Protein AF-A0AAN6MJ69-F1 (afdb_monomer)

Mean predicted aligned error: 9.6 Å

Sequence (353 aa):
MSSSPAHIELQAQCLTAASQIATECALLLSNDPPTTTPNLSGCDTPLIQLLHRQATLLHTLLTTQLDSPSPPPLFSPPPLVLRRLNDLIDASYAKFYAFPFKDLPACWRQLYTDASILKFALLYLSWAGSSTTPTPGRGEEGKETEAQLGELIRPLDLALILAGAEGRKRGRRWIDRAFGLLEEVWAAPAPAAWEGGLGGRAAKRRRVETRVWGDSFPTVECFTPPVRNSVQRVDGLSFEDFQTYLDGAGQMPRPLVLTGLMGGWPAMGERPWKSPGYLLSRTFGGRRLVPVEVGRSYVDEGWGQRVVGFGEFLERWVVGGGRKGEGKGYLAQYPLLSHIPTLLLDIHPPDLL

Foldseek 3Di:
DDQDPLLVVLLVLLLVLLVVLLVLLVQLVDPDHDPDRFLLNPDDNVLSVLSNVLSVVLNVVSVVCVPDPDLDAQDDQPPVSLVSLVVQLVVLLVCLVVDDPVPRRLNSLQSLLSSLSSNLSSLSVNLSSPDPDDDPDPDDVVVVNLVSVLSSQVSLLCSCVPSVQRDDVGGLVSSLSSVVSVLVSVQDDDPDDDDDDDDDDPRDGDQQPCVLFDQFFDPDDVDDDDDPDDAAEDEPQDLVNVVCLVVVCPPHRGDYHYPPQFVPFLCVPVQPPRGPSSVCSLQVNQSRWAKKWWAADPPDPLTDIDIDGRNCLCNAAGRVVHDVPRHHIGRPPDPVCSSRVVVVSRGDDGPSD

Radius of gyration: 24.17 Å; Cα contacts (8 Å, |Δi|>4): 389; chains: 1; bounding box: 58×69×64 Å

Solvent-accessible surface area (backbone atoms only — not comparable to full-atom values): 20674 Å² total; per-residue (Å²): 130,86,74,53,70,42,48,56,51,47,52,53,51,39,37,51,50,21,48,51,50,23,52,55,32,49,48,70,71,42,95,66,76,59,99,70,74,63,64,57,75,79,48,60,66,71,58,45,54,48,50,23,52,52,20,48,53,50,28,53,53,50,51,58,58,72,72,46,95,57,87,63,70,74,39,71,65,58,67,66,58,58,48,54,33,48,52,46,33,52,57,31,51,60,54,48,79,79,36,60,77,95,70,48,56,63,16,45,21,24,50,27,24,53,31,21,51,52,46,30,42,47,44,45,52,23,51,65,39,58,58,74,70,86,66,96,50,98,54,69,68,48,54,50,55,53,50,52,49,35,64,38,48,46,39,54,40,47,18,46,72,76,34,64,18,30,48,94,92,51,22,51,73,48,53,56,48,48,51,53,28,48,49,50,53,69,61,53,76,70,84,76,78,90,70,95,70,96,71,98,66,78,84,77,69,77,79,64,86,52,87,88,51,56,78,52,67,82,85,77,76,92,74,84,79,89,76,88,78,74,69,53,73,45,65,81,75,48,68,67,59,50,48,48,51,62,67,69,28,70,98,57,79,74,76,72,43,76,44,77,78,63,74,83,23,37,33,78,58,91,52,33,65,62,19,52,61,52,54,24,59,77,23,77,62,11,47,44,62,41,65,28,39,33,20,88,42,95,86,41,90,74,39,49,79,44,79,42,32,46,37,54,49,42,50,43,36,63,71,55,66,26,59,94,88,63,42,48,60,40,84,59,99,60,70,55,48,70,78,40,54,77,59,46,76,28,54,68,84,63,91,87,111

Secondary structure (DSSP, 8-state):
----HHHHHHHHHHHHHHHHHHHHHHHHHSSS--SS--GGGGS-HHHHHHHHHHHHHHHHHHHHHHT-SSPPP--PPPHHHHHHHHHHHHHHHHHHTTS-GGG--HHHHHHHHHHHHHHHHHHHHHHHHH-S-----SSHHHHHHHHHHHHHHHHHHHHHHHSTT--SSSSHHHHHHHHHHHHHHHHPPPPPP----------------TTS--SS-----S-----SSPPEEEES--HHHHHHHHHHTTTSPPPEEEESTTTT-GGGTTS-TT-HHHHHHTTTTTTSEEEEEEES-TTSTT-EEEEEEHHHHIIIIIIS---TTS-EEE--S--HHHHSHHHHTT----TT-

Nearest PDB structures (foldseek):
  3bt5-assembly1_A  TM=3.919E-01  e=2.072E-01  Deinococcus radiodurans R1 = ATCC 13939 = DSM 20539
  2vrw-assembly1_B  TM=2.567E-01  e=1.994E+00  Mus musculus
  5vju-assembly1_A  TM=2.093E-01  e=1.559E+00  synthetic construct

pLDDT: mean 82.47, std 17.14, range [28.31, 98.5]

Organism: NCBI:txid2831512

Structure (mmCIF, N/CA/C/O backbone):
data_AF-A0AAN6MJ69-F1
#
_entry.id   AF-A0AAN6MJ69-F1
#
loop_
_atom_site.group_PDB
_atom_site.id
_atom_site.type_symbol
_atom_site.label_atom_id
_atom_site.label_alt_id
_atom_site.label_comp_id
_atom_site.label_asym_id
_atom_site.label_entity_id
_atom_site.label_seq_id
_atom_site.pdbx_PDB_ins_code
_atom_site.Cartn_x
_atom_site.Cartn_y
_atom_site.Cartn_z
_atom_site.occupancy
_atom_site.B_iso_or_equiv
_atom_site.auth_seq_id
_atom_site.auth_comp_id
_atom_site.auth_asym_id
_atom_site.auth_atom_id
_atom_site.pdbx_PDB_model_num
ATOM 1 N N . MET A 1 1 ? 10.611 30.047 -9.352 1.00 38.81 1 MET A N 1
ATOM 2 C CA . MET A 1 1 ? 9.701 29.482 -8.332 1.00 38.81 1 MET A CA 1
ATOM 3 C C . MET A 1 1 ? 10.425 28.298 -7.718 1.00 38.81 1 MET A C 1
ATOM 5 O O . MET A 1 1 ? 10.811 27.419 -8.469 1.00 38.81 1 MET A O 1
ATOM 9 N N . SER A 1 2 ? 10.729 28.329 -6.419 1.00 50.28 2 SER A N 1
ATOM 10 C CA . SER A 1 2 ? 11.449 27.229 -5.763 1.00 50.28 2 SER A CA 1
ATOM 11 C C . SER A 1 2 ? 10.528 26.012 -5.676 1.00 50.28 2 SER A C 1
ATOM 13 O O . SER A 1 2 ? 9.480 26.097 -5.033 1.00 50.28 2 SER A O 1
ATOM 15 N N . SER A 1 3 ? 10.870 24.919 -6.358 1.00 65.75 3 SER A N 1
ATOM 16 C CA . SER A 1 3 ? 10.164 23.645 -6.214 1.00 65.75 3 SER A CA 1
ATOM 17 C C . SER A 1 3 ? 10.24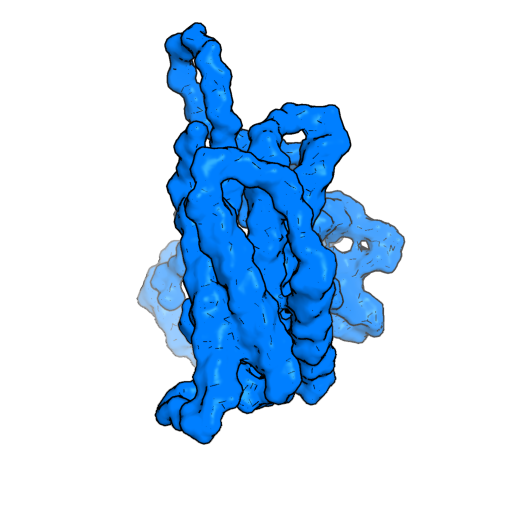5 23.168 -4.759 1.00 65.75 3 SER A C 1
ATOM 19 O O . SER A 1 3 ? 11.282 23.321 -4.116 1.00 65.75 3 SER A O 1
ATOM 21 N N . SER A 1 4 ? 9.157 22.599 -4.226 1.00 80.94 4 SER A N 1
ATOM 22 C CA . SER A 1 4 ? 9.137 22.050 -2.858 1.00 80.94 4 SER A CA 1
ATOM 23 C C . SER A 1 4 ? 10.300 21.061 -2.653 1.00 80.94 4 SER A C 1
ATOM 25 O O . SER A 1 4 ? 10.550 20.255 -3.554 1.00 80.94 4 SER A O 1
ATOM 27 N N . PRO A 1 5 ? 10.997 21.056 -1.498 1.00 87.69 5 PRO A N 1
ATOM 28 C CA . PRO A 1 5 ? 12.075 20.096 -1.237 1.00 87.69 5 PRO A CA 1
ATOM 29 C C . PRO A 1 5 ? 11.603 18.643 -1.404 1.00 87.69 5 PRO A C 1
ATOM 31 O O . PRO A 1 5 ? 12.312 17.836 -1.999 1.00 87.69 5 PRO A O 1
ATOM 34 N N . ALA A 1 6 ? 10.364 18.341 -0.999 1.00 89.62 6 ALA A N 1
ATOM 35 C CA . ALA A 1 6 ? 9.757 17.024 -1.183 1.00 89.62 6 ALA A CA 1
ATOM 36 C C . ALA A 1 6 ? 9.556 16.657 -2.663 1.00 89.62 6 ALA A C 1
ATOM 38 O O . ALA A 1 6 ? 9.686 15.495 -3.042 1.00 89.62 6 ALA A O 1
ATOM 39 N N . HIS A 1 7 ? 9.275 17.643 -3.523 1.00 89.69 7 HIS A N 1
ATOM 40 C CA . HIS A 1 7 ? 9.134 17.425 -4.962 1.00 89.69 7 HIS A CA 1
ATOM 41 C C . HIS A 1 7 ? 10.474 17.037 -5.596 1.00 89.69 7 HIS A C 1
ATOM 43 O O . HIS A 1 7 ? 10.529 16.057 -6.340 1.00 89.69 7 HIS A O 1
ATOM 49 N N . ILE A 1 8 ? 11.539 17.771 -5.256 1.00 90.12 8 ILE A N 1
ATOM 50 C CA . ILE A 1 8 ? 12.907 17.507 -5.727 1.00 90.12 8 ILE A CA 1
ATOM 51 C C . ILE A 1 8 ? 13.360 16.120 -5.263 1.00 90.12 8 ILE A C 1
ATOM 53 O O . ILE A 1 8 ? 13.877 15.333 -6.056 1.00 90.12 8 ILE A O 1
ATOM 57 N N . GLU A 1 9 ? 13.122 15.789 -3.993 1.00 93.94 9 GLU A N 1
ATOM 58 C CA . GLU A 1 9 ? 13.500 14.487 -3.450 1.00 93.94 9 GLU A CA 1
ATOM 59 C C . GLU A 1 9 ? 12.723 13.340 -4.113 1.00 93.94 9 GLU A C 1
ATOM 61 O O . GLU A 1 9 ? 13.320 12.327 -4.480 1.00 93.94 9 GLU A O 1
ATOM 66 N N . LEU A 1 10 ? 11.417 13.505 -4.355 1.00 94.62 10 LEU A N 1
ATOM 67 C CA . LEU A 1 10 ? 10.608 12.485 -5.028 1.00 94.62 10 LEU A CA 1
ATOM 68 C C . LEU A 1 10 ? 11.046 12.275 -6.484 1.00 94.62 10 LEU A C 1
ATOM 70 O O . LEU A 1 10 ? 11.106 11.134 -6.950 1.00 94.62 10 LEU A O 1
ATOM 74 N N . GLN A 1 11 ? 11.413 13.345 -7.199 1.00 92.88 11 GLN A N 1
ATOM 75 C CA . GLN A 1 11 ? 12.001 13.237 -8.537 1.00 92.88 11 GLN A CA 1
ATOM 76 C C . GLN A 1 11 ? 13.340 12.488 -8.509 1.00 92.88 11 GLN A C 1
ATOM 78 O O . GLN A 1 11 ? 13.536 11.556 -9.293 1.00 92.88 11 GLN A O 1
ATOM 83 N N . ALA A 1 12 ? 14.237 12.834 -7.582 1.00 94.06 12 ALA A N 1
ATOM 84 C CA . ALA A 1 12 ? 15.525 12.162 -7.423 1.00 94.06 12 ALA A CA 1
ATOM 85 C C . ALA A 1 12 ? 15.362 10.672 -7.070 1.00 94.06 12 ALA A C 1
ATOM 87 O O . ALA A 1 12 ? 16.079 9.813 -7.595 1.00 94.06 12 ALA A O 1
ATOM 88 N N . GLN A 1 13 ? 14.376 10.343 -6.232 1.00 95.75 13 GLN A N 1
ATOM 89 C CA . GLN A 1 13 ? 14.029 8.971 -5.876 1.00 95.75 13 GLN A CA 1
ATOM 90 C C . GLN A 1 13 ? 13.529 8.171 -7.094 1.00 95.75 13 GLN A C 1
ATOM 92 O O . GLN A 1 13 ? 13.935 7.018 -7.278 1.00 95.75 13 GLN A O 1
ATOM 97 N N . CYS A 1 14 ? 12.686 8.771 -7.942 1.00 96.62 14 CYS A N 1
ATOM 98 C CA . CYS A 1 14 ? 12.220 8.165 -9.194 1.00 96.62 14 CYS A CA 1
ATOM 99 C C . CYS A 1 14 ? 13.371 7.938 -10.186 1.00 96.62 14 CYS A C 1
ATOM 101 O O . CYS A 1 14 ? 13.485 6.852 -10.759 1.00 96.62 14 CYS A O 1
ATOM 103 N N . LEU A 1 15 ? 14.255 8.928 -10.348 1.00 96.12 15 LEU A N 1
ATOM 104 C CA . LEU A 1 15 ? 15.429 8.833 -11.219 1.00 96.12 15 LEU A CA 1
ATOM 105 C C . LEU A 1 15 ? 16.366 7.706 -10.770 1.00 96.12 15 LEU A C 1
ATOM 107 O O . LEU A 1 15 ? 16.776 6.865 -11.572 1.00 96.12 15 LEU A O 1
ATOM 111 N N . THR A 1 16 ? 16.654 7.656 -9.469 1.00 96.69 16 THR A N 1
ATOM 112 C CA . THR A 1 16 ? 17.500 6.620 -8.869 1.00 96.69 16 THR A CA 1
ATOM 113 C C . THR A 1 16 ? 16.902 5.231 -9.090 1.00 96.69 16 THR A C 1
ATOM 115 O O . THR A 1 16 ? 17.626 4.305 -9.453 1.00 96.69 16 THR A O 1
ATOM 118 N N . ALA A 1 17 ? 15.583 5.076 -8.931 1.00 97.25 17 ALA A N 1
ATOM 119 C CA . ALA A 1 17 ? 14.908 3.808 -9.191 1.00 97.25 17 ALA A CA 1
ATOM 120 C C . ALA A 1 17 ? 15.049 3.373 -10.656 1.00 97.25 17 ALA A C 1
ATOM 122 O O . ALA A 1 17 ? 15.444 2.236 -10.911 1.00 97.25 17 ALA A O 1
ATOM 123 N N . ALA A 1 18 ? 14.799 4.275 -11.611 1.00 97.31 18 ALA A N 1
ATOM 124 C CA . ALA A 1 18 ? 14.945 3.982 -13.037 1.00 97.31 18 ALA A CA 1
ATOM 125 C C . ALA A 1 18 ? 16.384 3.561 -13.393 1.00 97.31 18 ALA A C 1
ATOM 127 O O . ALA A 1 18 ? 16.583 2.542 -14.054 1.00 97.31 18 ALA A O 1
ATOM 128 N N . SER A 1 19 ? 17.389 4.279 -12.878 1.00 96.56 19 SER A N 1
ATOM 129 C CA . SER A 1 19 ? 18.809 3.945 -13.064 1.00 96.56 19 SER A CA 1
ATOM 130 C C . SER A 1 19 ? 19.164 2.560 -12.505 1.00 96.56 19 SER A C 1
ATOM 132 O O . SER A 1 19 ? 19.792 1.736 -13.178 1.00 96.56 19 SER A O 1
ATOM 134 N N . GLN A 1 20 ? 18.714 2.261 -11.282 1.00 95.44 20 GLN A N 1
ATOM 135 C CA . GLN A 1 20 ? 18.971 0.978 -10.630 1.00 95.44 20 GLN A CA 1
ATOM 136 C C . GLN A 1 20 ? 18.303 -0.191 -11.363 1.00 95.44 20 GLN A C 1
ATOM 138 O O . GLN A 1 20 ? 18.943 -1.231 -11.519 1.00 95.44 20 GLN A O 1
ATOM 143 N N . ILE A 1 21 ? 17.058 -0.025 -11.829 1.00 96.31 21 ILE A N 1
ATOM 144 C CA . ILE A 1 21 ? 16.350 -1.042 -12.624 1.00 96.31 21 ILE A CA 1
ATOM 145 C C . ILE A 1 21 ? 17.102 -1.302 -13.928 1.00 96.31 21 ILE A C 1
ATOM 147 O O . ILE A 1 21 ? 17.373 -2.457 -14.259 1.00 96.31 21 ILE A O 1
ATOM 151 N N . ALA A 1 22 ? 17.476 -0.241 -14.649 1.00 96.06 22 ALA A N 1
ATOM 152 C CA . ALA A 1 22 ? 18.200 -0.361 -15.909 1.00 96.06 22 ALA A CA 1
ATOM 153 C C . ALA A 1 22 ? 19.528 -1.109 -15.720 1.00 96.06 22 ALA A C 1
ATOM 155 O O . ALA A 1 22 ? 19.809 -2.047 -16.468 1.00 96.06 22 ALA A O 1
ATOM 156 N N . THR A 1 23 ? 20.291 -0.752 -14.682 1.00 93.88 23 THR A N 1
ATOM 157 C CA . THR A 1 23 ? 21.581 -1.376 -14.347 1.00 93.88 23 THR A CA 1
ATOM 158 C C . THR A 1 23 ? 21.420 -2.849 -13.974 1.00 93.88 23 THR A C 1
ATOM 160 O O . THR A 1 23 ? 22.151 -3.698 -14.472 1.00 93.88 23 THR A O 1
ATOM 163 N N . GLU A 1 24 ? 20.445 -3.183 -13.126 1.00 92.50 24 GLU A N 1
ATOM 164 C CA . GLU A 1 24 ? 20.199 -4.566 -12.701 1.00 92.50 24 GLU A CA 1
ATOM 165 C C . GLU A 1 24 ? 19.772 -5.458 -13.870 1.00 92.50 24 GLU A C 1
ATOM 167 O O . GLU A 1 24 ? 20.268 -6.574 -14.002 1.00 92.50 24 GLU A O 1
ATOM 172 N N . CYS A 1 25 ? 18.915 -4.953 -14.762 1.00 94.00 25 CYS A N 1
ATOM 173 C CA . CYS A 1 25 ? 18.538 -5.696 -15.959 1.00 94.00 25 CYS A CA 1
ATOM 174 C C . CYS A 1 25 ? 19.714 -5.850 -16.931 1.00 94.00 25 CYS A C 1
ATOM 176 O O . CYS A 1 25 ? 19.869 -6.914 -17.517 1.00 94.00 25 CYS A O 1
ATOM 178 N N . ALA A 1 26 ? 20.564 -4.828 -17.089 1.00 93.06 26 ALA A N 1
ATOM 179 C CA . ALA A 1 26 ? 21.748 -4.915 -17.946 1.00 93.06 26 ALA A CA 1
ATOM 180 C C . ALA A 1 26 ? 22.716 -6.012 -17.473 1.00 93.06 26 ALA A C 1
ATOM 182 O O . ALA A 1 26 ? 23.206 -6.780 -18.295 1.00 93.06 26 ALA A O 1
ATOM 183 N N . LEU A 1 27 ? 22.919 -6.137 -16.156 1.00 90.69 27 LEU A N 1
ATOM 184 C CA . LEU A 1 27 ? 23.737 -7.199 -15.554 1.00 90.69 27 LEU A CA 1
ATOM 185 C C . LEU A 1 27 ? 23.147 -8.604 -15.752 1.00 90.69 27 LEU A C 1
ATOM 187 O O . LEU A 1 27 ? 23.886 -9.576 -15.845 1.00 90.69 27 LEU A O 1
ATOM 191 N N . LEU A 1 28 ? 21.821 -8.740 -15.809 1.00 89.44 28 LEU A N 1
ATOM 192 C CA . LEU A 1 28 ? 21.172 -10.027 -16.101 1.00 89.44 28 LEU A CA 1
ATOM 193 C C . LEU A 1 28 ? 21.237 -10.410 -17.580 1.00 89.44 28 LEU A C 1
ATOM 195 O O . LEU A 1 28 ? 21.136 -11.586 -17.914 1.00 89.44 28 LEU A O 1
ATOM 199 N N . LEU A 1 29 ? 21.350 -9.414 -18.457 1.00 89.88 29 LEU A N 1
ATOM 200 C CA . LEU A 1 29 ? 21.438 -9.599 -19.903 1.00 89.88 29 LEU A CA 1
ATOM 201 C C . LEU A 1 29 ? 22.889 -9.726 -20.389 1.00 89.88 29 LEU A C 1
ATOM 203 O O . LEU A 1 29 ? 23.098 -10.052 -21.557 1.00 89.88 29 LEU A O 1
ATOM 207 N N . SER A 1 30 ? 23.879 -9.459 -19.531 1.00 87.38 30 SER A N 1
ATOM 208 C CA . SER A 1 30 ? 25.292 -9.663 -19.844 1.00 87.38 30 SER A CA 1
ATOM 209 C C . SER A 1 30 ? 25.685 -11.138 -19.772 1.00 87.38 30 SER A C 1
ATOM 211 O O . SER A 1 30 ? 25.122 -11.907 -18.999 1.00 87.38 30 SER A O 1
ATOM 213 N N . ASN A 1 31 ? 26.698 -11.514 -20.554 1.00 71.00 31 ASN A N 1
ATOM 214 C CA . ASN A 1 31 ? 27.170 -12.899 -20.660 1.00 71.00 31 ASN A CA 1
ATOM 215 C C . ASN A 1 31 ? 27.863 -13.426 -19.384 1.00 71.00 31 ASN A C 1
ATOM 217 O O . ASN A 1 31 ? 27.991 -14.638 -19.241 1.00 71.00 31 ASN A O 1
ATOM 221 N N . ASP A 1 32 ? 28.267 -12.541 -18.464 1.00 67.19 32 ASP A N 1
ATOM 222 C CA . ASP A 1 32 ? 28.932 -12.889 -17.203 1.00 67.19 32 ASP A CA 1
ATOM 223 C C . ASP A 1 32 ? 27.969 -12.712 -16.012 1.00 67.19 32 ASP A C 1
ATOM 225 O O . ASP A 1 32 ? 27.710 -11.579 -15.591 1.00 67.19 32 ASP A O 1
ATOM 229 N N . PRO A 1 33 ? 27.402 -13.795 -15.446 1.00 58.47 33 PRO A N 1
ATOM 230 C CA . PRO A 1 33 ? 26.464 -13.681 -14.338 1.00 58.47 33 PRO A CA 1
ATOM 231 C C . PRO A 1 33 ? 27.184 -13.274 -13.036 1.00 58.47 33 PRO A C 1
ATOM 233 O O . PRO A 1 33 ? 28.216 -13.855 -12.687 1.00 58.47 33 PRO A O 1
ATOM 236 N N . PRO A 1 34 ? 26.646 -12.311 -12.263 1.00 62.47 34 PRO A N 1
ATOM 237 C CA . PRO A 1 34 ? 27.240 -11.901 -10.994 1.00 62.47 34 PRO A CA 1
ATOM 238 C C . PRO A 1 34 ? 27.156 -13.009 -9.931 1.00 62.47 34 PRO A C 1
ATOM 240 O O . PRO A 1 34 ? 26.199 -13.781 -9.885 1.00 62.47 34 PRO A O 1
ATOM 243 N N . THR A 1 35 ? 28.113 -13.019 -8.995 1.00 57.19 35 THR A N 1
ATOM 244 C CA . THR A 1 35 ? 28.179 -13.959 -7.853 1.00 57.19 35 THR A CA 1
ATOM 245 C C . THR A 1 35 ? 26.972 -13.879 -6.914 1.00 57.19 35 THR A C 1
ATOM 247 O O . THR A 1 35 ? 26.680 -14.830 -6.195 1.00 57.19 35 THR A O 1
ATOM 250 N N . THR A 1 36 ? 26.247 -12.757 -6.921 1.00 60.59 36 THR A N 1
ATOM 251 C CA . THR A 1 36 ? 24.945 -12.602 -6.262 1.00 60.59 36 THR A CA 1
ATOM 252 C C . THR A 1 36 ? 23.888 -12.378 -7.334 1.00 60.59 36 THR A C 1
ATOM 254 O O . THR A 1 36 ? 23.789 -11.283 -7.889 1.00 60.59 36 THR A O 1
ATOM 257 N N . THR A 1 37 ? 23.090 -13.401 -7.637 1.00 61.03 37 THR A N 1
ATOM 258 C CA . THR A 1 37 ? 22.042 -13.286 -8.653 1.00 61.03 37 THR A CA 1
ATOM 259 C C . THR A 1 37 ? 20.951 -12.310 -8.186 1.00 61.03 37 THR A C 1
ATOM 261 O O . THR A 1 37 ? 20.404 -12.468 -7.082 1.00 61.03 37 THR A O 1
ATOM 264 N N . PRO A 1 38 ? 20.609 -11.290 -8.990 1.00 67.25 38 PRO A N 1
ATOM 265 C CA . PRO A 1 38 ? 19.436 -10.459 -8.752 1.00 67.25 38 PRO A CA 1
ATOM 266 C C . PRO A 1 38 ? 18.169 -11.322 -8.746 1.00 67.25 38 PRO A C 1
ATOM 268 O O . PRO A 1 38 ? 18.096 -12.305 -9.480 1.00 67.25 38 PRO A O 1
ATOM 271 N N . ASN A 1 39 ? 17.152 -10.961 -7.955 1.00 79.00 39 ASN A N 1
ATOM 272 C CA . ASN A 1 39 ? 15.943 -11.792 -7.834 1.00 79.00 39 ASN A CA 1
ATOM 273 C C . ASN A 1 39 ? 15.183 -11.907 -9.167 1.00 79.00 39 ASN A C 1
ATOM 275 O O . ASN A 1 39 ? 14.432 -12.855 -9.348 1.00 79.00 39 ASN A O 1
ATOM 279 N N . LEU A 1 40 ? 15.378 -10.976 -10.108 1.00 86.75 40 LEU A N 1
ATOM 280 C CA . LEU A 1 40 ? 14.751 -10.995 -11.435 1.00 86.75 40 LEU A CA 1
ATOM 281 C C . LEU A 1 40 ? 15.238 -12.139 -12.347 1.00 86.75 40 LEU A C 1
ATOM 283 O O . LEU A 1 40 ? 14.616 -12.360 -13.382 1.00 86.75 40 LEU A O 1
ATOM 287 N N . SER A 1 41 ? 16.291 -12.885 -11.984 1.00 82.38 41 SER A N 1
ATOM 288 C CA . SER A 1 41 ? 16.866 -13.961 -12.815 1.00 82.38 41 SER A CA 1
ATOM 289 C C . SER A 1 41 ? 15.884 -15.079 -13.186 1.00 82.38 41 SER A C 1
ATOM 291 O O . SER A 1 41 ? 16.076 -15.745 -14.196 1.00 82.38 41 SER A O 1
ATOM 293 N N . GLY A 1 42 ? 14.823 -15.275 -12.398 1.00 85.81 42 GLY A N 1
ATOM 294 C CA . GLY A 1 42 ? 13.770 -16.253 -12.683 1.00 85.81 42 GLY A CA 1
ATOM 295 C C . GLY A 1 42 ? 12.680 -15.775 -13.653 1.00 85.81 42 GLY A C 1
ATOM 296 O O . GLY A 1 42 ? 11.686 -16.479 -13.807 1.00 85.81 42 GLY A O 1
ATOM 297 N N . CYS A 1 43 ? 12.793 -14.574 -14.230 1.00 90.75 43 CYS A N 1
ATOM 298 C CA . CYS A 1 43 ? 11.829 -14.052 -15.206 1.00 90.75 43 CYS A CA 1
ATOM 299 C C . CYS A 1 43 ? 12.248 -14.363 -16.649 1.00 90.75 43 CYS A C 1
ATOM 301 O O . CYS A 1 43 ? 13.431 -14.498 -16.953 1.00 90.75 43 CYS A O 1
ATOM 303 N N . ASP A 1 44 ? 11.274 -14.375 -17.561 1.00 91.75 44 ASP A N 1
ATOM 304 C CA . ASP A 1 44 ? 11.523 -14.570 -18.991 1.00 91.75 44 ASP A CA 1
ATOM 305 C C . ASP A 1 44 ? 12.411 -13.437 -19.558 1.00 91.75 44 ASP A C 1
ATOM 307 O O . ASP A 1 44 ? 12.120 -12.249 -19.379 1.00 91.75 44 ASP A O 1
ATOM 311 N N . THR A 1 45 ? 13.474 -13.784 -20.297 1.00 93.62 45 THR A N 1
ATOM 312 C CA . THR A 1 45 ? 14.444 -12.819 -20.862 1.00 93.62 45 THR A CA 1
ATOM 313 C C . THR A 1 45 ? 13.800 -11.669 -21.652 1.00 93.62 45 THR A C 1
ATOM 315 O O . THR A 1 45 ? 14.221 -10.526 -21.459 1.00 93.62 45 THR A O 1
ATOM 318 N N . PRO A 1 46 ? 12.762 -11.884 -22.493 1.00 95.88 46 PRO A N 1
ATOM 319 C CA . PRO A 1 46 ? 12.090 -10.786 -23.192 1.00 95.88 46 PRO A CA 1
ATOM 320 C C . PRO A 1 46 ? 11.457 -9.751 -22.251 1.00 95.88 46 PRO A C 1
ATOM 322 O O . PRO A 1 46 ? 11.453 -8.561 -22.565 1.00 95.88 46 PRO A O 1
ATOM 325 N N . LEU A 1 47 ? 10.957 -10.176 -21.086 1.00 96.31 47 LEU A N 1
ATOM 326 C CA . LEU A 1 47 ? 10.376 -9.272 -20.090 1.00 96.31 47 LEU A CA 1
ATOM 327 C C . LEU A 1 47 ? 11.465 -8.452 -19.395 1.00 96.31 47 LEU A C 1
ATOM 329 O O . LEU A 1 47 ? 11.291 -7.250 -19.206 1.00 96.31 47 LEU A O 1
ATOM 333 N N . ILE A 1 48 ? 12.619 -9.061 -19.103 1.00 96.31 48 ILE A N 1
ATOM 334 C CA . ILE A 1 48 ? 13.792 -8.354 -18.562 1.00 96.31 48 ILE A CA 1
ATOM 335 C C . ILE A 1 48 ? 14.308 -7.317 -19.573 1.00 96.31 48 ILE A C 1
ATOM 337 O O . ILE A 1 48 ? 14.572 -6.172 -19.208 1.00 96.31 48 ILE A O 1
ATOM 341 N N . GLN A 1 49 ? 14.393 -7.673 -20.859 1.00 96.44 49 GLN A N 1
ATOM 342 C CA . GLN A 1 49 ? 14.768 -6.737 -21.927 1.00 96.44 49 GLN A CA 1
ATOM 343 C C . GLN A 1 49 ? 13.775 -5.578 -22.057 1.00 96.44 49 GLN A C 1
ATOM 345 O O . GLN A 1 49 ? 14.182 -4.429 -22.248 1.00 96.44 49 GLN A O 1
ATOM 350 N N . LEU A 1 50 ? 12.473 -5.860 -21.962 1.00 97.31 50 LEU A N 1
ATOM 351 C CA . LEU A 1 50 ? 11.446 -4.829 -22.022 1.00 97.31 50 LEU A CA 1
ATOM 352 C C . LEU A 1 50 ? 11.534 -3.889 -20.813 1.00 97.31 50 LEU A C 1
ATOM 354 O O . LEU A 1 50 ? 11.531 -2.673 -21.012 1.00 97.31 50 LEU A O 1
ATOM 358 N N . LEU A 1 51 ? 11.682 -4.432 -19.600 1.00 97.69 51 LEU A N 1
ATOM 359 C CA . LEU A 1 51 ? 11.868 -3.656 -18.372 1.00 97.69 51 LEU A CA 1
ATOM 360 C C . LEU A 1 51 ? 13.114 -2.767 -18.460 1.00 97.69 51 LEU A C 1
ATOM 362 O O . LEU A 1 51 ? 13.017 -1.570 -18.197 1.00 97.69 51 LEU A O 1
ATOM 366 N N . HIS A 1 52 ? 14.248 -3.316 -18.911 1.00 97.44 52 HIS A N 1
ATOM 367 C CA . HIS A 1 52 ? 15.481 -2.560 -19.143 1.00 97.44 52 HIS A CA 1
ATOM 368 C C . HIS A 1 52 ? 15.241 -1.361 -20.068 1.00 97.44 52 HIS A C 1
ATOM 370 O O . HIS A 1 52 ? 15.572 -0.230 -19.720 1.00 97.44 52 HIS A O 1
ATOM 376 N N . ARG A 1 53 ? 14.610 -1.590 -21.229 1.00 96.69 53 ARG A N 1
ATOM 377 C CA . ARG A 1 53 ? 14.304 -0.524 -22.194 1.00 96.69 53 ARG A CA 1
ATOM 378 C C . ARG A 1 53 ? 13.410 0.556 -21.587 1.00 96.69 53 ARG A C 1
ATOM 380 O O . ARG A 1 53 ? 13.694 1.734 -21.779 1.00 96.69 53 ARG A O 1
ATOM 387 N N . GLN A 1 54 ? 12.354 0.178 -20.858 1.00 97.12 54 GLN A N 1
ATOM 388 C CA . GLN A 1 54 ? 11.462 1.160 -20.227 1.00 97.12 54 GLN A CA 1
ATOM 389 C C . GLN A 1 54 ? 12.185 1.969 -19.145 1.00 97.12 54 GLN A C 1
ATOM 391 O O . GLN A 1 54 ? 12.017 3.184 -19.082 1.00 97.12 54 GLN A O 1
ATOM 396 N N . ALA A 1 55 ? 13.024 1.318 -18.338 1.00 97.19 55 ALA A N 1
ATOM 397 C CA . ALA A 1 55 ? 13.810 1.974 -17.302 1.00 97.19 55 ALA A CA 1
ATOM 398 C C . ALA A 1 55 ? 14.817 2.977 -17.887 1.00 97.19 55 ALA A C 1
ATOM 400 O O . ALA A 1 55 ? 14.879 4.112 -17.420 1.00 97.19 55 ALA A O 1
ATOM 401 N N . THR A 1 56 ? 15.546 2.603 -18.944 1.00 96.62 56 THR A N 1
ATOM 402 C CA . THR A 1 56 ? 16.496 3.501 -19.622 1.00 96.62 56 THR A CA 1
ATOM 403 C C . THR A 1 56 ? 15.786 4.696 -20.256 1.00 96.62 56 THR A C 1
ATOM 405 O O . THR A 1 56 ? 16.224 5.829 -20.071 1.00 96.62 56 THR A O 1
ATOM 408 N N . LEU A 1 57 ? 14.662 4.474 -20.951 1.00 94.44 57 LEU A N 1
ATOM 409 C CA . LEU A 1 57 ? 13.875 5.566 -21.535 1.00 94.44 57 LEU A CA 1
ATOM 410 C C . LEU A 1 57 ? 13.370 6.533 -20.461 1.00 94.44 57 LEU A C 1
ATOM 412 O O . LEU A 1 57 ? 13.504 7.745 -20.614 1.00 94.44 57 LEU A O 1
ATOM 416 N N . LEU A 1 58 ? 12.819 6.011 -19.361 1.00 93.94 58 LEU A N 1
ATOM 417 C CA . LEU A 1 58 ? 12.321 6.847 -18.274 1.00 93.94 58 LEU A CA 1
ATOM 418 C C . LEU A 1 58 ? 13.447 7.607 -17.567 1.00 93.94 58 LEU A C 1
ATOM 420 O O . LEU A 1 58 ? 13.269 8.775 -17.239 1.00 93.94 58 LEU A O 1
ATOM 424 N N . HIS A 1 59 ? 14.606 6.976 -17.373 1.00 95.00 59 HIS A N 1
ATOM 425 C CA . HIS A 1 59 ? 15.788 7.642 -16.837 1.00 95.00 59 HIS A CA 1
ATOM 426 C C . HIS A 1 59 ? 16.179 8.846 -17.700 1.00 95.00 59 HIS A C 1
ATOM 428 O O . HIS A 1 59 ? 16.309 9.946 -17.176 1.00 95.00 59 HIS A O 1
ATOM 434 N N . THR A 1 60 ? 16.288 8.670 -19.023 1.00 92.75 60 THR A N 1
ATOM 435 C CA . THR A 1 60 ? 16.585 9.776 -19.947 1.00 92.75 60 THR A CA 1
ATOM 436 C C . THR A 1 60 ? 15.546 10.892 -19.843 1.00 92.75 60 THR A C 1
ATOM 438 O O . THR A 1 60 ? 15.924 12.055 -19.734 1.00 92.75 60 THR A O 1
ATOM 441 N N . LEU A 1 61 ? 14.252 10.558 -19.813 1.00 89.94 61 LEU A N 1
ATOM 442 C CA . LEU A 1 61 ? 13.179 11.549 -19.671 1.00 89.94 61 LEU A CA 1
ATOM 443 C C . LEU A 1 61 ? 13.298 12.342 -18.360 1.00 89.94 61 LEU A C 1
ATOM 445 O O . LEU A 1 61 ? 13.230 13.570 -18.379 1.00 89.94 61 LEU A O 1
ATOM 449 N N . LEU A 1 62 ? 13.527 11.660 -17.236 1.00 89.12 62 LEU A N 1
ATOM 450 C CA . LEU A 1 62 ? 13.690 12.297 -15.927 1.00 89.12 62 LEU A CA 1
ATOM 451 C C . LEU A 1 62 ? 14.933 13.196 -15.877 1.00 89.12 62 LEU A C 1
ATOM 453 O O . LEU A 1 62 ? 14.840 14.313 -15.377 1.00 89.12 62 LEU A O 1
ATOM 457 N N . THR A 1 63 ? 16.067 12.764 -16.438 1.00 90.19 63 THR A N 1
ATOM 458 C CA . THR A 1 63 ? 17.281 13.594 -16.524 1.00 90.19 63 THR A CA 1
ATOM 459 C C . THR A 1 63 ? 17.040 14.849 -17.362 1.00 90.19 63 THR A C 1
ATOM 461 O O . THR A 1 63 ? 17.314 15.950 -16.898 1.00 90.19 63 THR A O 1
ATOM 464 N N . THR A 1 64 ? 16.433 14.716 -18.549 1.00 85.50 64 THR A N 1
ATOM 465 C CA . THR A 1 64 ? 16.149 15.880 -19.413 1.00 85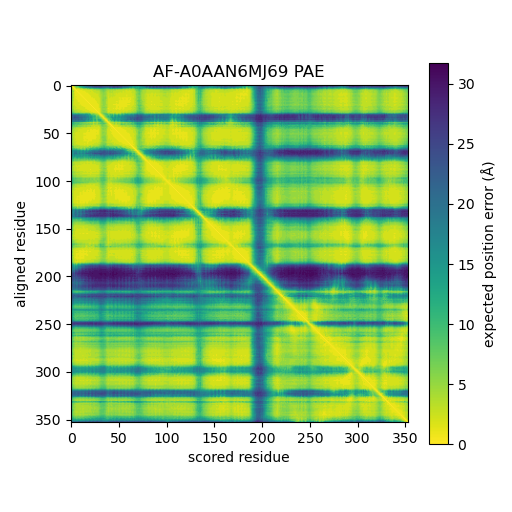.50 64 THR A CA 1
ATOM 466 C C . THR A 1 64 ? 15.224 16.906 -18.761 1.00 85.50 64 THR A C 1
ATOM 468 O O . THR A 1 64 ? 15.315 18.094 -19.054 1.00 85.50 64 THR A O 1
ATOM 471 N N . GLN A 1 65 ? 14.332 16.455 -17.879 1.00 78.94 65 GLN A N 1
ATOM 472 C CA . GLN A 1 65 ? 13.415 17.319 -17.141 1.00 78.94 65 GLN A CA 1
ATOM 473 C C . GLN A 1 65 ? 14.112 18.061 -16.000 1.00 78.94 65 GLN A C 1
ATOM 475 O O . GLN A 1 65 ? 13.834 19.238 -15.797 1.00 78.94 65 GLN A O 1
ATOM 480 N N . LEU A 1 66 ? 15.044 17.410 -15.300 1.00 77.56 66 LEU A N 1
ATOM 481 C CA . LEU A 1 66 ? 15.844 18.044 -14.247 1.00 77.56 66 LEU A CA 1
ATOM 482 C C . LEU A 1 66 ? 16.824 19.090 -14.800 1.00 77.56 66 LEU A C 1
ATOM 484 O O . LEU A 1 66 ? 17.054 20.104 -14.147 1.00 77.56 66 LEU A O 1
ATOM 488 N N . ASP A 1 67 ? 17.361 18.866 -16.001 1.00 75.81 67 ASP A N 1
ATOM 489 C CA . ASP A 1 67 ? 18.317 19.775 -16.648 1.00 75.81 67 ASP A CA 1
ATOM 490 C C . ASP A 1 67 ? 17.641 20.960 -17.372 1.00 75.81 67 ASP A C 1
ATOM 492 O O . ASP A 1 67 ? 18.324 21.875 -17.841 1.00 75.81 67 ASP A O 1
ATOM 496 N N . SER A 1 68 ? 16.306 20.973 -17.493 1.00 67.94 68 SER A N 1
ATOM 497 C CA . SER A 1 68 ? 15.581 22.031 -18.207 1.00 67.94 68 SER A CA 1
ATOM 498 C C . SER A 1 68 ? 15.468 23.315 -17.361 1.00 67.94 68 SER A C 1
ATOM 500 O O . SER A 1 68 ? 14.881 23.287 -16.280 1.00 67.94 68 SER A O 1
ATOM 502 N N . PRO A 1 69 ? 15.967 24.476 -17.837 1.00 56.34 69 PRO A N 1
ATOM 503 C CA . PRO A 1 69 ? 15.938 25.736 -17.082 1.00 56.34 69 PRO A CA 1
ATOM 504 C C . PRO A 1 69 ? 14.577 26.460 -17.107 1.00 56.34 69 PRO A C 1
ATOM 506 O O . PRO A 1 69 ? 14.403 27.468 -16.420 1.00 56.34 69 PRO A O 1
ATOM 509 N N . SER A 1 70 ? 13.613 25.987 -17.902 1.00 55.03 70 SER A N 1
ATOM 510 C CA . SER A 1 70 ? 12.265 26.558 -18.033 1.00 55.03 70 SER A CA 1
ATOM 511 C C . SER A 1 70 ? 11.211 25.592 -17.491 1.00 55.03 70 SER A C 1
ATOM 513 O O . SER A 1 70 ? 11.419 24.385 -17.609 1.00 55.03 70 SER A O 1
ATOM 515 N N . PRO A 1 71 ? 10.064 26.071 -16.961 1.00 53.69 71 PRO A N 1
ATOM 516 C CA . PRO A 1 71 ? 8.961 25.181 -16.615 1.00 53.69 71 PRO A CA 1
ATOM 517 C C . PRO A 1 71 ? 8.624 24.321 -17.841 1.00 53.69 71 PRO A C 1
ATOM 519 O O . PRO A 1 71 ? 8.463 24.874 -18.937 1.00 53.69 71 PRO A O 1
ATOM 522 N N . PRO A 1 72 ? 8.601 22.988 -17.699 1.00 53.34 72 PRO A N 1
ATOM 523 C CA . PRO A 1 72 ? 8.443 22.114 -18.843 1.00 53.34 72 PRO A CA 1
ATOM 524 C C . PRO A 1 72 ? 7.081 22.370 -19.504 1.00 53.34 72 PRO A C 1
ATOM 526 O O . PRO A 1 72 ? 6.105 22.662 -18.806 1.00 53.34 72 PRO A O 1
ATOM 529 N N . PRO A 1 73 ? 6.976 22.254 -20.841 1.00 55.44 73 PRO A N 1
ATOM 530 C CA . PRO A 1 73 ? 5.669 22.168 -21.482 1.00 55.44 73 PRO A CA 1
ATOM 531 C C . PRO A 1 73 ? 4.890 20.993 -20.880 1.00 55.44 73 PRO A C 1
ATOM 533 O O . PRO A 1 73 ? 5.508 20.029 -20.420 1.00 55.44 73 PRO A O 1
ATOM 536 N N . LEU A 1 74 ? 3.552 21.066 -20.904 1.00 57.62 74 LEU A N 1
ATOM 537 C CA . LEU A 1 74 ? 2.658 20.008 -20.416 1.00 57.62 74 LEU A CA 1
ATOM 538 C C . LEU A 1 74 ? 3.145 18.638 -20.914 1.00 57.62 74 LEU A C 1
ATOM 540 O O . LEU A 1 74 ? 3.012 18.297 -22.092 1.00 57.62 74 LEU A O 1
ATOM 544 N N . PHE A 1 75 ? 3.771 17.874 -20.018 1.00 64.88 75 PHE A N 1
ATOM 545 C CA . PHE A 1 75 ? 4.358 16.590 -20.359 1.00 64.88 75 PHE A CA 1
ATOM 546 C C . PHE A 1 75 ? 3.247 15.547 -20.362 1.00 64.88 75 PHE A C 1
ATOM 548 O O . PHE A 1 75 ? 2.748 15.147 -19.311 1.00 64.88 75 PHE A O 1
ATOM 555 N N . SER A 1 76 ? 2.860 15.095 -21.553 1.00 66.06 76 SER A N 1
ATOM 556 C CA . SER A 1 76 ? 2.040 13.894 -21.677 1.00 66.06 76 SER A CA 1
ATOM 557 C C . SER A 1 76 ? 2.950 12.662 -21.632 1.00 66.06 76 SER A C 1
ATOM 559 O O . SER A 1 76 ? 3.997 12.645 -22.290 1.00 66.06 76 SER A O 1
ATOM 561 N N . PRO A 1 77 ? 2.598 11.624 -20.853 1.00 69.88 77 PRO A N 1
ATOM 562 C CA . PRO A 1 77 ? 3.408 10.420 -20.792 1.00 69.88 77 PRO A CA 1
ATOM 563 C C . PRO A 1 77 ? 3.443 9.781 -22.189 1.00 69.88 77 PRO A C 1
ATOM 565 O O . PRO A 1 77 ? 2.379 9.611 -22.794 1.00 69.88 77 PRO A O 1
ATOM 568 N N . PRO A 1 78 ? 4.620 9.396 -22.722 1.00 80.31 78 PRO A N 1
ATOM 569 C CA . PRO A 1 78 ? 4.693 8.787 -24.040 1.00 80.31 78 PRO A CA 1
ATOM 570 C C . PRO A 1 78 ? 3.800 7.538 -24.072 1.00 80.31 78 PRO A C 1
ATOM 572 O O . PRO A 1 78 ? 4.038 6.603 -23.297 1.00 80.31 78 PRO A O 1
ATOM 575 N N . PRO A 1 79 ? 2.779 7.482 -24.949 1.00 83.50 79 PRO A N 1
ATOM 576 C CA . PRO A 1 79 ? 1.721 6.473 -24.867 1.00 83.50 79 PRO A CA 1
ATOM 577 C C . PRO A 1 79 ? 2.272 5.053 -25.017 1.00 83.50 79 PRO A C 1
ATOM 579 O O . PRO A 1 79 ? 1.774 4.112 -24.403 1.00 83.50 79 PRO A O 1
ATOM 582 N N . LEU A 1 80 ? 3.353 4.904 -25.788 1.00 89.38 80 LEU A N 1
ATOM 583 C CA . LEU A 1 80 ? 4.054 3.635 -25.938 1.00 89.38 80 LEU A CA 1
ATOM 584 C C . LEU A 1 80 ? 4.762 3.201 -24.650 1.00 89.38 80 LEU A C 1
ATOM 586 O O . LEU A 1 80 ? 4.676 2.027 -24.310 1.00 89.38 80 LEU A O 1
ATOM 590 N N . VAL A 1 81 ? 5.413 4.109 -23.915 1.00 90.75 81 VAL A N 1
ATOM 591 C CA . VAL A 1 81 ? 6.123 3.766 -22.666 1.00 90.75 81 VAL A CA 1
ATOM 592 C C . VAL A 1 81 ? 5.123 3.319 -21.603 1.00 90.75 81 VAL A C 1
ATOM 594 O O . VAL A 1 81 ? 5.275 2.248 -21.019 1.00 90.75 81 VAL A O 1
ATOM 597 N N . LEU A 1 82 ? 4.042 4.084 -21.417 1.00 93.88 82 LEU A N 1
ATOM 598 C CA . LEU A 1 82 ? 2.981 3.726 -20.476 1.00 93.88 82 LEU A CA 1
ATOM 599 C C . LEU A 1 82 ? 2.341 2.377 -20.832 1.00 93.88 82 LEU A C 1
ATOM 601 O O . LEU A 1 82 ? 2.161 1.530 -19.957 1.00 93.88 82 LEU A O 1
ATOM 605 N N . ARG A 1 83 ? 2.044 2.146 -22.118 1.00 95.69 83 ARG A N 1
ATOM 606 C CA . ARG A 1 83 ? 1.498 0.868 -22.587 1.00 95.69 83 ARG A CA 1
ATOM 607 C C . ARG A 1 83 ? 2.445 -0.295 -22.305 1.00 95.69 83 ARG A C 1
ATOM 609 O O . ARG A 1 83 ? 1.995 -1.307 -21.793 1.00 95.69 83 ARG A O 1
ATOM 616 N N . ARG A 1 84 ? 3.744 -0.155 -22.581 1.00 96.81 84 ARG A N 1
ATOM 617 C CA . ARG A 1 84 ? 4.728 -1.220 -22.318 1.00 96.81 84 ARG A CA 1
ATOM 618 C C . ARG A 1 84 ? 4.918 -1.512 -20.833 1.00 96.81 84 ARG A C 1
ATOM 620 O O . ARG A 1 84 ? 5.157 -2.661 -20.477 1.00 96.81 84 ARG A O 1
ATOM 627 N N . LEU A 1 85 ? 4.795 -0.504 -19.973 1.00 97.56 85 LEU A N 1
ATOM 628 C CA . LEU A 1 85 ? 4.778 -0.712 -18.526 1.00 97.56 85 LEU A CA 1
ATOM 629 C C . LEU A 1 85 ? 3.519 -1.465 -18.078 1.00 97.56 85 LEU A C 1
ATOM 631 O O . LEU A 1 85 ? 3.628 -2.366 -17.253 1.00 97.56 85 LEU A O 1
ATOM 635 N N . ASN A 1 86 ? 2.351 -1.158 -18.653 1.00 97.56 86 ASN A N 1
ATOM 636 C CA . ASN A 1 86 ? 1.137 -1.943 -18.411 1.00 97.56 86 ASN A CA 1
ATOM 637 C C . ASN A 1 86 ? 1.298 -3.388 -18.905 1.00 97.56 86 ASN A C 1
ATOM 639 O O . ASN A 1 86 ? 1.029 -4.299 -18.135 1.00 97.56 86 ASN A O 1
ATOM 643 N N . ASP A 1 87 ? 1.841 -3.601 -20.111 1.00 97.75 87 ASP A N 1
ATOM 644 C CA . ASP A 1 87 ? 2.107 -4.946 -20.644 1.00 97.75 87 ASP A CA 1
ATOM 645 C C . ASP A 1 87 ? 2.990 -5.770 -19.673 1.00 97.75 87 ASP A C 1
ATOM 647 O O . ASP A 1 87 ? 2.753 -6.960 -19.477 1.00 97.75 87 ASP A O 1
ATOM 651 N N . LEU A 1 88 ? 3.996 -5.151 -19.033 1.00 97.94 88 LEU A N 1
ATOM 652 C CA . LEU A 1 88 ? 4.846 -5.800 -18.019 1.00 97.94 88 LEU A CA 1
ATOM 653 C C . LEU A 1 88 ? 4.087 -6.139 -16.727 1.00 97.94 88 LEU A C 1
ATOM 655 O O . LEU A 1 88 ? 4.271 -7.224 -16.167 1.00 97.94 88 LEU A O 1
ATOM 659 N N . ILE A 1 89 ? 3.255 -5.216 -16.242 1.00 98.06 89 ILE A N 1
ATOM 660 C CA . ILE A 1 89 ? 2.413 -5.419 -15.055 1.00 98.06 89 ILE A CA 1
ATOM 661 C C . ILE A 1 89 ? 1.428 -6.564 -15.314 1.00 98.06 89 ILE A C 1
ATOM 663 O O . ILE A 1 89 ? 1.349 -7.491 -14.513 1.00 98.06 89 ILE A O 1
ATOM 667 N N . ASP A 1 90 ? 0.756 -6.561 -16.462 1.00 97.31 90 ASP A N 1
ATOM 668 C CA . ASP A 1 90 ? -0.221 -7.584 -16.831 1.00 97.31 90 ASP A CA 1
ATOM 669 C C . ASP A 1 90 ? 0.451 -8.947 -17.042 1.00 97.31 90 ASP A C 1
ATOM 671 O O . ASP A 1 90 ? -0.026 -9.961 -16.532 1.00 97.31 90 ASP A O 1
ATOM 675 N N . ALA A 1 91 ? 1.601 -8.986 -17.725 1.00 96.31 91 ALA A N 1
ATOM 676 C CA . ALA A 1 91 ? 2.353 -10.222 -17.935 1.00 96.31 91 ALA A CA 1
ATOM 677 C C . ALA A 1 91 ? 2.862 -10.828 -16.617 1.00 96.31 91 ALA A C 1
ATOM 679 O O . ALA A 1 91 ? 2.798 -12.044 -16.436 1.00 96.31 91 ALA A O 1
ATOM 680 N N . SER A 1 92 ? 3.352 -10.000 -15.688 1.00 95.38 92 SER A N 1
ATOM 681 C CA . SER A 1 92 ? 3.786 -10.471 -14.366 1.00 95.38 92 SER A CA 1
ATOM 682 C C . SER A 1 92 ? 2.604 -10.907 -13.499 1.00 95.38 92 SER A C 1
ATOM 684 O O . SER A 1 92 ? 2.674 -11.969 -12.883 1.00 95.38 92 SER A O 1
ATOM 686 N N . TYR A 1 93 ? 1.489 -10.172 -13.517 1.00 95.62 93 TYR A N 1
ATOM 687 C CA . TYR A 1 93 ? 0.270 -10.546 -12.801 1.00 95.62 93 TYR A CA 1
ATOM 688 C C . TYR A 1 93 ? -0.352 -11.842 -13.325 1.00 95.62 93 TYR A C 1
ATOM 690 O O . TYR A 1 93 ? -0.794 -12.674 -12.538 1.00 95.62 93 TYR A O 1
ATOM 698 N N . ALA A 1 94 ? -0.318 -12.078 -14.640 1.00 94.75 94 ALA A N 1
ATOM 699 C CA . ALA A 1 94 ? -0.798 -13.326 -15.232 1.00 94.75 94 ALA A CA 1
ATOM 700 C C . ALA A 1 94 ? -0.077 -14.554 -14.647 1.00 94.75 94 ALA A C 1
ATOM 702 O O . ALA A 1 94 ? -0.690 -15.605 -14.456 1.00 94.75 94 ALA A O 1
ATOM 703 N N . LYS A 1 95 ? 1.209 -14.418 -14.293 1.00 93.38 95 LYS A N 1
ATOM 704 C CA . LYS A 1 95 ? 1.971 -15.486 -13.630 1.00 93.38 95 LYS A CA 1
ATOM 705 C C . LYS A 1 95 ? 1.506 -15.736 -12.199 1.00 93.38 95 LYS A C 1
ATOM 707 O O . LYS A 1 95 ? 1.714 -16.838 -11.710 1.00 93.38 95 LYS A O 1
ATOM 712 N N . PHE A 1 96 ? 0.859 -14.779 -11.530 1.00 93.81 96 PHE A N 1
ATOM 713 C CA . PHE A 1 96 ? 0.420 -14.955 -10.142 1.00 93.81 96 PHE A CA 1
ATOM 714 C C . PHE A 1 96 ? -0.675 -16.019 -10.035 1.00 93.81 96 PHE A C 1
ATOM 716 O O . PHE A 1 96 ? -0.703 -16.756 -9.060 1.00 93.81 96 PHE A O 1
ATOM 723 N N . TYR A 1 97 ? -1.508 -16.181 -11.066 1.00 90.56 97 TYR A N 1
ATOM 724 C CA . TYR A 1 97 ? -2.531 -17.232 -11.115 1.00 90.56 97 TYR A CA 1
ATOM 725 C C . TYR A 1 97 ? -1.961 -18.653 -11.207 1.00 90.56 97 TYR A C 1
ATOM 727 O O . TYR A 1 97 ? -2.679 -19.615 -10.944 1.00 90.56 97 TYR A O 1
ATOM 735 N N . ALA A 1 98 ? -0.685 -18.803 -11.574 1.00 90.38 98 ALA A N 1
ATOM 736 C CA . ALA A 1 98 ? -0.034 -20.106 -11.659 1.00 90.38 98 ALA A CA 1
ATOM 737 C C . ALA A 1 98 ? 0.476 -20.618 -10.299 1.00 90.38 98 ALA A C 1
ATOM 739 O O . ALA A 1 98 ? 0.901 -21.770 -10.215 1.00 90.38 98 ALA A O 1
ATOM 740 N N . PHE A 1 99 ? 0.445 -19.793 -9.245 1.00 89.38 99 PHE A N 1
ATOM 741 C CA . PHE A 1 99 ? 0.998 -20.134 -7.935 1.00 89.38 99 PHE A CA 1
ATOM 742 C C . PHE A 1 99 ? 0.051 -19.717 -6.802 1.00 89.38 99 PHE A C 1
ATOM 744 O O . PHE A 1 99 ? -0.500 -18.617 -6.826 1.00 89.38 99 PHE A O 1
ATOM 751 N N . PRO A 1 100 ? -0.092 -20.523 -5.738 1.00 88.19 100 PRO A N 1
ATOM 752 C CA . PRO A 1 100 ? -0.541 -20.002 -4.453 1.00 88.19 100 PRO A CA 1
ATOM 753 C C . PRO A 1 100 ? 0.390 -18.870 -4.002 1.00 88.19 100 PRO A C 1
ATOM 755 O O . PRO A 1 100 ? 1.602 -18.962 -4.183 1.00 88.19 100 PRO A O 1
ATOM 758 N N . PHE A 1 101 ? -0.143 -17.824 -3.363 1.00 83.06 101 PHE A N 1
ATOM 759 C CA . PHE A 1 101 ? 0.661 -16.643 -3.013 1.00 83.06 101 PHE A CA 1
ATOM 760 C C . PHE A 1 101 ? 1.921 -16.974 -2.190 1.00 83.06 101 PHE A C 1
ATOM 762 O O . PHE A 1 101 ? 2.982 -16.410 -2.437 1.00 83.06 101 PHE A O 1
ATOM 769 N N . LYS A 1 102 ? 1.832 -17.931 -1.253 1.00 87.12 102 LYS A N 1
ATOM 770 C CA . LYS A 1 102 ? 2.969 -18.385 -0.427 1.00 87.12 102 LYS A CA 1
ATOM 771 C C . LYS A 1 102 ? 4.138 -18.964 -1.243 1.00 87.12 102 LYS A C 1
ATOM 773 O O . LYS A 1 102 ? 5.276 -18.899 -0.794 1.00 87.12 102 LYS A O 1
ATOM 778 N N . ASP A 1 103 ? 3.845 -19.496 -2.428 1.00 89.56 103 ASP A N 1
ATOM 779 C CA . ASP A 1 103 ? 4.798 -20.158 -3.320 1.00 89.56 103 ASP A CA 1
ATOM 780 C C . ASP A 1 103 ? 5.147 -19.267 -4.529 1.00 89.56 103 ASP A C 1
ATOM 782 O O . ASP A 1 103 ? 5.901 -19.678 -5.411 1.00 89.56 103 ASP A O 1
ATOM 786 N N . LEU A 1 104 ? 4.605 -18.041 -4.588 1.00 90.94 104 LEU A N 1
ATOM 787 C CA . LEU A 1 104 ? 4.796 -17.119 -5.701 1.00 90.94 104 LEU A CA 1
ATOM 788 C C . LEU A 1 104 ? 6.265 -16.656 -5.775 1.00 90.94 104 LEU A C 1
ATOM 790 O O . LEU A 1 104 ? 6.735 -15.949 -4.866 1.00 90.94 104 LEU A O 1
ATOM 794 N N . PRO A 1 105 ? 6.997 -16.978 -6.863 1.00 93.19 105 PRO A N 1
ATOM 795 C CA . PRO A 1 105 ? 8.417 -16.673 -6.945 1.00 93.19 105 PRO A CA 1
ATOM 796 C C . PRO A 1 105 ? 8.720 -15.179 -6.799 1.00 93.19 105 PRO A C 1
ATOM 798 O O . PRO A 1 105 ? 8.058 -14.320 -7.389 1.00 93.19 105 PRO A O 1
ATOM 801 N N . ALA A 1 106 ? 9.777 -14.868 -6.045 1.00 93.00 106 ALA A N 1
ATOM 802 C CA . ALA A 1 106 ? 10.204 -13.491 -5.795 1.00 93.00 106 ALA A CA 1
ATOM 803 C C . ALA A 1 106 ? 10.550 -12.725 -7.086 1.00 93.00 106 ALA A C 1
ATOM 805 O O . ALA A 1 106 ? 10.381 -11.510 -7.129 1.00 93.00 106 ALA A O 1
ATOM 806 N N . CYS A 1 107 ? 10.981 -13.421 -8.146 1.00 94.44 107 CYS A N 1
ATOM 807 C CA . CYS A 1 107 ? 11.287 -12.820 -9.445 1.00 94.44 107 CYS A CA 1
ATOM 808 C C . CYS A 1 107 ? 10.069 -12.104 -10.051 1.00 94.44 107 CYS A C 1
ATOM 810 O O . CYS A 1 107 ? 10.160 -10.929 -10.402 1.00 94.44 107 CYS A O 1
ATOM 812 N N . TRP A 1 108 ? 8.912 -12.771 -10.085 1.00 95.75 108 TRP A N 1
ATOM 813 C CA . TRP A 1 108 ? 7.668 -12.229 -10.629 1.00 95.75 108 TRP A CA 1
ATOM 814 C C . TRP A 1 108 ? 7.118 -11.096 -9.765 1.00 95.75 108 TRP A C 1
ATOM 816 O O . TRP A 1 108 ? 6.651 -10.088 -10.296 1.00 95.75 108 TRP A O 1
ATOM 826 N N . ARG A 1 109 ? 7.232 -11.221 -8.436 1.00 95.88 109 ARG A N 1
ATOM 827 C CA . ARG A 1 109 ? 6.838 -10.162 -7.494 1.00 95.88 109 ARG A CA 1
ATOM 828 C C . ARG A 1 109 ? 7.718 -8.916 -7.639 1.00 95.88 109 ARG A C 1
ATOM 830 O O . ARG A 1 109 ? 7.191 -7.802 -7.654 1.00 95.88 109 ARG A O 1
ATOM 837 N N . GLN A 1 110 ? 9.032 -9.084 -7.806 1.00 95.94 110 GLN A N 1
ATOM 838 C CA . GLN A 1 110 ? 9.934 -7.961 -8.063 1.00 95.94 110 GLN A CA 1
ATOM 839 C C . GLN A 1 110 ? 9.674 -7.337 -9.441 1.00 95.94 110 GLN A C 1
ATOM 841 O O . GLN A 1 110 ? 9.614 -6.116 -9.529 1.00 95.94 110 GLN A O 1
ATOM 846 N N . LEU A 1 111 ? 9.451 -8.131 -10.496 1.00 97.00 111 LEU A N 1
ATOM 847 C CA . LEU A 1 111 ? 9.121 -7.613 -11.831 1.00 97.00 111 LEU A CA 1
ATOM 848 C C . LEU A 1 111 ? 7.859 -6.736 -11.800 1.00 97.00 111 LEU A C 1
ATOM 850 O O . LEU A 1 111 ? 7.869 -5.623 -12.329 1.00 97.00 111 LEU A O 1
ATOM 854 N N . TYR A 1 112 ? 6.802 -7.208 -11.131 1.00 97.94 112 TYR A N 1
ATOM 855 C CA . TYR A 1 112 ? 5.561 -6.453 -10.935 1.00 97.94 112 TYR A CA 1
ATOM 856 C C . TYR A 1 112 ? 5.807 -5.142 -10.173 1.00 97.94 112 TYR A C 1
ATOM 858 O O . TYR A 1 112 ? 5.291 -4.082 -10.544 1.00 97.94 112 TYR A O 1
ATOM 866 N N . THR A 1 113 ? 6.613 -5.206 -9.109 1.00 98.00 113 THR A N 1
ATOM 867 C CA . THR A 1 113 ? 6.940 -4.054 -8.259 1.00 98.00 113 THR A CA 1
ATOM 868 C C . THR A 1 113 ? 7.766 -3.019 -9.026 1.00 98.00 113 THR A C 1
ATOM 870 O O . THR A 1 113 ? 7.418 -1.841 -9.024 1.00 98.00 113 THR A O 1
ATOM 873 N N . ASP A 1 114 ? 8.797 -3.443 -9.756 1.00 97.88 114 ASP A N 1
ATOM 874 C CA . ASP A 1 114 ? 9.655 -2.569 -10.560 1.00 97.88 114 ASP A CA 1
ATOM 875 C C . ASP A 1 114 ? 8.876 -1.882 -11.689 1.00 97.88 114 ASP A C 1
ATOM 877 O O . ASP A 1 114 ? 8.992 -0.669 -11.875 1.00 97.88 114 ASP A O 1
ATOM 881 N N . ALA A 1 115 ? 8.024 -2.622 -12.408 1.00 98.25 115 ALA A N 1
ATOM 882 C CA . ALA A 1 115 ? 7.168 -2.045 -13.444 1.00 98.25 115 ALA A CA 1
ATOM 883 C C . ALA A 1 115 ? 6.162 -1.035 -12.860 1.00 98.25 115 ALA A C 1
ATOM 885 O O . ALA A 1 115 ? 5.951 0.035 -13.436 1.00 98.25 115 ALA A O 1
ATOM 886 N N . SER A 1 116 ? 5.597 -1.329 -11.684 1.00 98.50 116 SER A N 1
ATOM 887 C CA . SER A 1 116 ? 4.712 -0.414 -10.950 1.00 98.50 116 SER A CA 1
ATOM 888 C C . SER A 1 116 ? 5.423 0.866 -10.500 1.00 98.50 116 SER A C 1
ATOM 890 O O . SER A 1 116 ? 4.856 1.951 -10.629 1.00 98.50 116 SER A O 1
ATOM 892 N N . ILE A 1 117 ? 6.674 0.767 -10.037 1.00 98.44 117 ILE A N 1
ATOM 893 C CA . ILE A 1 117 ? 7.514 1.917 -9.666 1.00 98.44 117 ILE A CA 1
ATOM 894 C C . ILE A 1 117 ? 7.805 2.802 -10.886 1.00 98.44 117 ILE A C 1
ATOM 896 O O . ILE A 1 117 ? 7.652 4.022 -10.809 1.00 98.44 117 ILE A O 1
ATOM 900 N N . LEU A 1 118 ? 8.173 2.213 -12.028 1.00 98.12 118 LEU A N 1
ATOM 901 C CA . LEU A 1 118 ? 8.396 2.969 -13.266 1.00 98.12 118 LEU A CA 1
ATOM 902 C C . LEU A 1 118 ? 7.108 3.635 -13.765 1.00 98.12 118 LEU A C 1
ATOM 904 O O . LEU A 1 118 ? 7.139 4.785 -14.201 1.00 98.12 118 LEU A O 1
ATOM 908 N N . LYS A 1 119 ? 5.965 2.941 -13.671 1.00 97.94 119 LYS A N 1
ATOM 909 C CA . LYS A 1 119 ? 4.657 3.506 -14.026 1.00 97.94 119 LYS A CA 1
ATOM 910 C C . LYS A 1 119 ? 4.313 4.695 -13.134 1.00 97.94 119 LYS A C 1
ATOM 912 O O . LYS A 1 119 ? 3.927 5.735 -13.658 1.00 97.94 119 LYS A O 1
ATOM 917 N N . PHE A 1 120 ? 4.502 4.570 -11.821 1.00 97.88 120 PHE A N 1
ATOM 918 C CA . PHE A 1 120 ? 4.347 5.682 -10.884 1.00 97.88 120 PHE A CA 1
ATOM 919 C C . PHE A 1 120 ? 5.236 6.867 -11.272 1.00 97.88 120 PHE A C 1
ATOM 921 O O . PHE A 1 120 ? 4.737 7.977 -11.411 1.00 97.88 120 PHE A O 1
ATOM 928 N N . ALA A 1 121 ? 6.530 6.637 -11.504 1.00 96.50 121 ALA A N 1
ATOM 929 C CA . ALA A 1 121 ? 7.479 7.692 -11.849 1.00 96.50 121 ALA A CA 1
ATOM 930 C C . ALA A 1 121 ? 7.102 8.419 -13.154 1.00 96.50 121 ALA A C 1
ATOM 932 O O . ALA A 1 121 ? 7.187 9.645 -13.227 1.00 96.50 121 ALA A O 1
ATOM 933 N N . LEU A 1 122 ? 6.627 7.682 -14.163 1.00 94.69 122 LEU A N 1
ATOM 934 C CA . LEU A 1 122 ? 6.138 8.259 -15.415 1.00 94.69 122 LEU A CA 1
ATOM 935 C C . LEU A 1 122 ? 4.876 9.112 -15.209 1.00 94.69 122 LEU A C 1
ATOM 937 O O . LEU A 1 122 ? 4.799 10.226 -15.726 1.00 94.69 122 LEU A O 1
ATOM 941 N N . LEU A 1 123 ? 3.897 8.604 -14.454 1.00 93.62 123 LEU A N 1
ATOM 942 C CA . LEU A 1 123 ? 2.664 9.335 -14.147 1.00 93.62 123 LEU A CA 1
ATOM 943 C C . LEU A 1 123 ? 2.948 10.576 -13.294 1.00 93.62 123 LEU A C 1
ATOM 945 O O . LEU A 1 123 ? 2.383 11.640 -13.546 1.00 93.62 123 LEU A O 1
ATOM 949 N N . TYR A 1 124 ? 3.865 10.469 -12.332 1.00 92.62 124 TYR A N 1
ATOM 950 C CA . TYR A 1 124 ? 4.281 11.583 -11.487 1.00 92.62 124 TYR A CA 1
ATOM 951 C C . TYR A 1 124 ? 4.909 12.704 -12.312 1.00 92.62 124 TYR A C 1
ATOM 953 O O . TYR A 1 124 ? 4.593 13.869 -12.091 1.00 92.62 124 TYR A O 1
ATOM 961 N N . LEU A 1 125 ? 5.742 12.358 -13.300 1.00 88.12 125 LEU A N 1
ATOM 962 C CA . LEU A 1 125 ? 6.350 13.335 -14.199 1.00 88.12 125 LEU A CA 1
ATOM 963 C C . LEU A 1 125 ? 5.291 14.138 -14.967 1.00 88.12 125 LEU A C 1
ATOM 965 O O . LEU A 1 125 ? 5.378 15.362 -15.036 1.00 88.12 125 LEU A O 1
ATOM 969 N N . SER A 1 126 ? 4.258 13.465 -15.485 1.00 85.31 126 SER A N 1
ATOM 970 C CA . SER A 1 126 ? 3.140 14.146 -16.152 1.00 85.31 126 SER A CA 1
ATOM 971 C C . SER A 1 126 ? 2.289 14.980 -15.201 1.00 85.31 126 SER A C 1
ATOM 973 O O . SER A 1 126 ? 1.913 16.103 -15.530 1.00 85.31 126 SER A O 1
ATOM 975 N N . TRP A 1 127 ? 2.032 14.468 -13.997 1.00 85.81 127 TRP A N 1
ATOM 976 C CA . TRP A 1 127 ? 1.233 15.161 -12.993 1.00 85.81 127 TRP A CA 1
ATOM 977 C C . TRP A 1 127 ? 1.926 16.442 -12.508 1.00 85.81 127 TRP A C 1
ATOM 979 O O . TRP A 1 127 ? 1.313 17.507 -12.478 1.00 85.81 127 TRP A O 1
ATOM 989 N N . ALA A 1 128 ? 3.225 16.367 -12.215 1.00 79.69 128 ALA A N 1
ATOM 990 C CA . ALA A 1 128 ? 4.019 17.519 -11.806 1.00 79.69 128 ALA A CA 1
ATOM 991 C C . ALA A 1 128 ? 4.203 18.554 -12.928 1.00 79.69 128 ALA A C 1
ATOM 993 O O . ALA A 1 128 ? 4.223 19.752 -12.657 1.00 79.69 128 ALA A O 1
ATOM 994 N N . GLY A 1 129 ? 4.314 18.111 -14.186 1.00 66.69 129 GLY A N 1
ATOM 995 C CA . GLY A 1 129 ? 4.374 19.008 -15.344 1.00 66.69 129 GLY A CA 1
ATOM 996 C C . GLY A 1 129 ? 3.047 19.716 -15.639 1.00 66.69 129 GLY A C 1
ATOM 997 O O . GLY A 1 129 ? 3.047 20.794 -16.225 1.00 66.69 129 GLY A O 1
ATOM 998 N N . SER A 1 130 ? 1.920 19.134 -15.217 1.00 64.06 130 SER A N 1
ATOM 999 C CA . SER A 1 130 ? 0.580 19.703 -15.400 1.00 64.06 130 SER A CA 1
ATOM 1000 C C . SER A 1 130 ? 0.127 20.611 -14.255 1.00 64.06 130 SER A C 1
ATOM 1002 O O . SER A 1 130 ? -0.862 21.328 -14.409 1.00 64.06 130 SER A O 1
ATOM 1004 N N . SER A 1 131 ? 0.802 20.597 -13.102 1.00 55.22 131 SER A N 1
ATOM 1005 C CA . SER A 1 131 ? 0.373 21.362 -11.933 1.00 55.22 131 SER A CA 1
ATOM 1006 C C . SER A 1 131 ? 0.758 22.845 -12.031 1.00 55.22 131 SER A C 1
ATOM 1008 O O . SER A 1 131 ? 1.609 23.335 -11.289 1.00 55.22 131 SER A O 1
ATOM 1010 N N . THR A 1 132 ? 0.089 23.604 -12.899 1.00 45.75 132 THR A N 1
ATOM 1011 C CA . THR A 1 132 ? -0.186 25.018 -12.610 1.00 45.75 132 THR A CA 1
ATOM 1012 C C . THR A 1 132 ? -1.088 25.052 -11.380 1.00 45.75 132 THR A C 1
ATOM 1014 O O . THR A 1 132 ? -2.222 24.599 -11.447 1.00 45.75 132 THR A O 1
ATOM 1017 N N . THR A 1 133 ? -0.533 25.481 -10.242 1.00 46.50 133 THR A N 1
ATOM 1018 C CA . THR A 1 133 ? -1.167 25.691 -8.922 1.00 46.50 133 THR A CA 1
ATOM 1019 C C . THR A 1 133 ? -2.637 25.244 -8.790 1.00 46.50 133 THR A C 1
ATOM 1021 O O . THR A 1 133 ? -3.517 25.928 -9.320 1.00 46.50 133 THR A O 1
ATOM 1024 N N . PRO A 1 134 ? -2.942 24.182 -8.017 1.00 45.12 134 PRO A N 1
ATOM 1025 C CA . PRO A 1 134 ? -4.317 23.742 -7.815 1.00 45.12 134 PRO A CA 1
ATOM 1026 C C . PRO A 1 134 ? -5.082 24.820 -7.046 1.00 45.12 134 PRO A C 1
ATOM 1028 O O . PRO A 1 134 ? -4.904 24.996 -5.838 1.00 45.12 134 PRO A O 1
ATOM 1031 N N . THR A 1 135 ? -5.933 25.569 -7.741 1.00 41.94 135 THR A N 1
ATOM 1032 C CA . THR A 1 135 ? -6.906 26.440 -7.088 1.00 41.94 135 THR A CA 1
ATOM 1033 C C . THR A 1 135 ? -8.019 25.535 -6.560 1.00 41.94 135 THR A C 1
ATOM 1035 O O . THR A 1 135 ? -8.579 24.753 -7.328 1.00 41.94 135 THR A O 1
ATOM 1038 N N . PRO A 1 136 ? -8.358 25.570 -5.258 1.00 40.44 136 PRO A N 1
ATOM 1039 C CA . PRO A 1 136 ? -9.482 24.807 -4.737 1.00 40.44 136 PRO A CA 1
ATOM 1040 C C . PRO A 1 136 ? -10.774 25.493 -5.191 1.00 40.44 136 PRO A C 1
ATOM 1042 O O . PRO A 1 136 ? -11.365 26.300 -4.476 1.00 40.44 136 PRO A O 1
ATOM 1045 N N . GLY A 1 137 ? -11.178 25.197 -6.421 1.00 41.19 137 GLY A N 1
ATOM 1046 C CA . GLY A 1 137 ? -12.427 25.619 -7.026 1.00 41.19 137 GLY A CA 1
ATOM 1047 C C . GLY A 1 137 ? -13.374 24.434 -7.1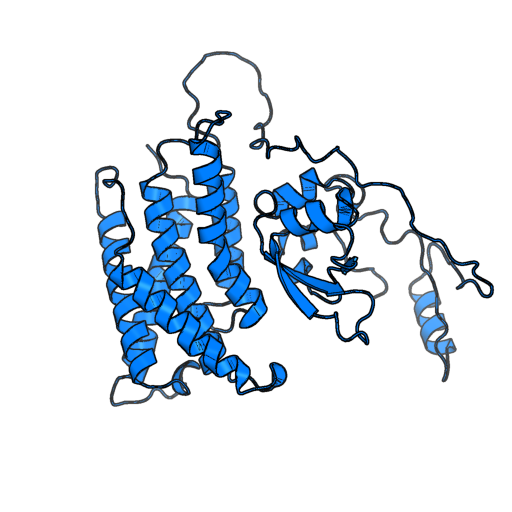42 1.00 41.19 137 GLY A C 1
ATOM 1048 O O . GLY A 1 137 ? -13.009 23.354 -7.594 1.00 41.19 137 GLY A O 1
ATOM 1049 N N . ARG A 1 138 ? -14.617 24.646 -6.721 1.00 45.88 138 ARG A N 1
ATOM 1050 C CA . ARG A 1 138 ? -15.753 23.749 -6.932 1.00 45.88 138 ARG A CA 1
ATOM 1051 C C . ARG A 1 138 ? -15.990 23.663 -8.453 1.00 45.88 138 ARG A C 1
ATOM 1053 O O . ARG A 1 138 ? -16.658 24.531 -8.998 1.00 45.88 138 ARG A O 1
ATOM 1060 N N . GLY A 1 139 ? -15.395 22.683 -9.133 1.00 59.50 139 GLY A N 1
ATOM 1061 C CA . GLY A 1 139 ? -15.402 22.596 -10.599 1.00 59.50 139 GLY A CA 1
ATOM 1062 C C . GLY A 1 139 ? -14.826 21.283 -11.138 1.00 59.50 139 GLY A C 1
ATOM 1063 O O . GLY A 1 139 ? -14.428 20.409 -10.367 1.00 59.50 139 GLY A O 1
ATOM 1064 N N . GLU A 1 140 ? -14.817 21.130 -12.462 1.00 61.88 140 GLU A N 1
ATOM 1065 C CA . GLU A 1 140 ? -14.353 19.915 -13.155 1.00 61.88 140 GLU A CA 1
ATOM 1066 C C . GLU A 1 140 ? -12.837 19.688 -13.002 1.00 61.88 140 GLU A C 1
ATOM 1068 O O . GLU A 1 140 ? -12.418 18.559 -12.755 1.00 61.88 140 GLU A O 1
ATOM 1073 N N . GLU A 1 141 ? -12.031 20.755 -12.989 1.00 61.03 141 GLU A N 1
ATOM 1074 C CA . GLU A 1 141 ? -10.562 20.698 -12.849 1.00 61.03 141 GLU A CA 1
ATOM 1075 C C . GLU A 1 141 ? -10.095 20.073 -11.519 1.00 61.03 141 GLU A C 1
ATOM 1077 O O . GLU A 1 141 ? -9.128 19.306 -11.463 1.00 61.03 141 GLU A O 1
ATOM 1082 N N . GLY A 1 142 ? -10.807 20.358 -10.422 1.00 67.25 142 GLY A N 1
ATOM 1083 C CA . GLY A 1 142 ? -10.511 19.771 -9.113 1.00 67.25 142 GLY A CA 1
ATOM 1084 C C . GLY A 1 142 ? -10.770 18.263 -9.087 1.00 67.25 142 GLY A C 1
ATOM 1085 O O . GLY A 1 142 ? -9.973 17.506 -8.534 1.00 67.25 142 GLY A O 1
ATOM 1086 N N . LYS A 1 143 ? -11.847 17.814 -9.744 1.00 73.00 143 LYS A N 1
ATOM 1087 C CA . LYS A 1 143 ? -12.173 16.386 -9.876 1.00 73.00 143 LYS A CA 1
ATOM 1088 C C . LYS A 1 143 ? -11.162 15.658 -10.754 1.00 73.00 143 LYS A C 1
ATOM 1090 O O . LYS A 1 143 ? -10.789 14.533 -10.433 1.00 73.00 143 LYS A O 1
ATOM 1095 N N . GLU A 1 144 ? -10.698 16.294 -11.824 1.00 78.25 144 GLU A N 1
ATOM 1096 C CA . GLU A 1 144 ? -9.672 15.729 -12.699 1.00 78.25 144 GLU A CA 1
ATOM 1097 C C . GLU A 1 144 ? -8.337 15.560 -11.965 1.00 78.25 144 GLU A C 1
ATOM 1099 O O . GLU A 1 144 ? -7.765 14.473 -11.978 1.00 78.25 144 GLU A O 1
ATOM 1104 N N . THR A 1 145 ? -7.887 16.583 -11.233 1.00 78.06 145 THR A N 1
ATOM 1105 C CA . THR A 1 145 ? -6.662 16.510 -10.415 1.00 78.06 145 THR A CA 1
ATOM 1106 C C . THR A 1 145 ? -6.744 15.382 -9.382 1.00 78.06 145 THR A C 1
ATOM 1108 O O . THR A 1 145 ? -5.777 14.659 -9.131 1.00 78.06 145 THR A O 1
ATOM 1111 N N . GLU A 1 146 ? -7.912 15.214 -8.764 1.00 81.00 146 GLU A N 1
ATOM 1112 C CA . GLU A 1 146 ? -8.163 14.136 -7.814 1.00 81.00 146 GLU A CA 1
ATOM 1113 C C . GLU A 1 146 ? -8.178 12.748 -8.466 1.00 81.00 146 GLU A C 1
ATOM 1115 O O . GLU A 1 146 ? -7.643 11.799 -7.885 1.00 81.00 146 GLU A O 1
ATOM 1120 N N . ALA A 1 147 ? -8.741 12.622 -9.669 1.00 86.00 147 ALA A N 1
ATOM 1121 C CA . ALA A 1 147 ? -8.711 11.386 -10.445 1.00 86.00 147 ALA A CA 1
ATOM 1122 C C . ALA A 1 147 ? -7.279 11.026 -10.871 1.00 86.00 147 ALA A C 1
ATOM 1124 O O . ALA A 1 147 ? -6.853 9.884 -10.695 1.00 86.00 147 ALA A O 1
ATOM 1125 N N . GLN A 1 148 ? -6.506 12.009 -11.340 1.00 87.94 148 GLN A N 1
ATOM 1126 C CA . GLN A 1 148 ? -5.094 11.845 -11.687 1.00 87.94 148 GLN A CA 1
ATOM 1127 C C . GLN A 1 148 ? -4.265 11.377 -10.485 1.00 87.94 148 GLN A C 1
ATOM 1129 O O . GLN A 1 148 ? -3.443 10.473 -10.625 1.00 87.94 148 GLN A O 1
ATOM 1134 N N . LEU A 1 149 ? -4.509 11.928 -9.288 1.00 90.81 149 LEU A N 1
ATOM 1135 C CA . LEU A 1 149 ? -3.848 11.456 -8.069 1.00 90.81 149 LEU A CA 1
ATOM 1136 C C . LEU A 1 149 ? -4.206 9.995 -7.751 1.00 90.81 149 LEU A C 1
ATOM 1138 O O . LEU A 1 149 ? -3.340 9.227 -7.338 1.00 90.81 149 LEU A O 1
ATOM 1142 N N . GLY A 1 150 ? -5.466 9.596 -7.943 1.00 93.00 150 GLY A N 1
ATOM 1143 C CA . GLY A 1 150 ? -5.883 8.201 -7.779 1.00 93.00 150 GLY A CA 1
ATOM 1144 C C . GLY A 1 150 ? -5.126 7.255 -8.717 1.00 93.00 150 GLY A C 1
ATOM 1145 O O . GLY A 1 150 ? -4.597 6.235 -8.275 1.00 93.00 150 GLY A O 1
ATOM 1146 N N . GLU A 1 151 ? -5.000 7.628 -9.991 1.00 93.69 151 GLU A N 1
ATOM 1147 C CA . GLU A 1 151 ? -4.248 6.849 -10.981 1.00 93.69 151 GLU A CA 1
ATOM 1148 C C . GLU A 1 151 ? -2.739 6.832 -10.716 1.00 93.69 151 GLU A C 1
ATOM 1150 O O . GLU A 1 151 ? -2.083 5.827 -10.989 1.00 93.69 151 GLU A O 1
ATOM 1155 N N . LEU A 1 152 ? -2.194 7.896 -10.122 1.00 94.44 152 LEU A N 1
ATOM 1156 C CA . LEU A 1 152 ? -0.807 7.943 -9.669 1.00 94.44 152 LEU A CA 1
ATOM 1157 C C . LEU A 1 152 ? -0.548 6.959 -8.518 1.00 94.44 152 LEU A C 1
ATOM 1159 O O . LEU A 1 152 ? 0.450 6.248 -8.534 1.00 94.44 152 LEU A O 1
ATOM 1163 N N . ILE A 1 153 ? -1.438 6.899 -7.526 1.00 96.12 153 ILE A N 1
ATOM 1164 C CA . ILE A 1 153 ? -1.293 6.060 -6.322 1.00 96.12 153 ILE A CA 1
ATOM 1165 C C . ILE A 1 153 ? -1.480 4.567 -6.640 1.00 96.12 153 ILE A C 1
ATOM 1167 O O . ILE A 1 153 ? -0.774 3.713 -6.094 1.00 96.12 153 ILE A O 1
ATOM 1171 N N . ARG A 1 154 ? -2.417 4.251 -7.545 1.00 97.69 154 ARG A N 1
ATOM 1172 C CA . ARG A 1 154 ? -2.877 2.888 -7.859 1.00 97.69 154 ARG A CA 1
ATOM 1173 C C . ARG A 1 154 ? -1.749 1.863 -8.089 1.00 97.69 154 ARG A C 1
ATOM 1175 O O . ARG A 1 154 ? -1.831 0.795 -7.482 1.00 97.69 154 ARG A O 1
ATOM 1182 N N . PRO A 1 155 ? -0.717 2.104 -8.927 1.00 98.19 155 PRO A N 1
ATOM 1183 C CA . PRO A 1 155 ? 0.328 1.111 -9.187 1.00 98.19 155 PRO A CA 1
ATOM 1184 C C . PRO A 1 155 ? 1.085 0.698 -7.923 1.00 98.19 155 PRO A C 1
ATOM 1186 O O . PRO A 1 155 ? 1.358 -0.485 -7.731 1.00 98.19 155 PRO A O 1
ATOM 1189 N N . LEU A 1 156 ? 1.392 1.654 -7.040 1.00 98.31 156 LEU A N 1
ATOM 1190 C CA . LEU A 1 156 ? 2.149 1.377 -5.821 1.00 98.31 156 LEU A CA 1
ATOM 1191 C C . LEU A 1 156 ? 1.311 0.607 -4.795 1.00 98.31 156 LEU A C 1
ATOM 1193 O O . LEU A 1 156 ? 1.812 -0.343 -4.195 1.00 98.31 156 LEU A O 1
ATOM 1197 N N . ASP A 1 157 ? 0.029 0.947 -4.640 1.00 98.00 157 ASP A N 1
ATOM 1198 C CA . ASP A 1 157 ? -0.860 0.188 -3.754 1.00 98.00 157 ASP A CA 1
ATOM 1199 C C . ASP A 1 157 ? -1.082 -1.240 -4.248 1.00 98.00 157 ASP A C 1
ATOM 1201 O O . ASP A 1 157 ? -1.043 -2.182 -3.457 1.00 98.00 157 ASP A O 1
ATOM 1205 N N . LEU A 1 158 ? -1.256 -1.439 -5.557 1.00 97.75 158 LEU A N 1
ATOM 1206 C CA . LEU A 1 158 ? -1.356 -2.787 -6.111 1.00 97.75 158 LEU A CA 1
ATOM 1207 C C . LEU A 1 158 ? -0.046 -3.567 -5.951 1.00 97.75 158 LEU A C 1
ATOM 1209 O O . LEU A 1 158 ? -0.097 -4.765 -5.693 1.00 97.75 158 LEU A O 1
ATOM 1213 N N . ALA A 1 159 ? 1.120 -2.920 -6.038 1.00 97.75 159 ALA A N 1
ATOM 1214 C CA . ALA A 1 159 ? 2.393 -3.578 -5.743 1.00 97.75 159 ALA A CA 1
ATOM 1215 C C . ALA A 1 159 ? 2.483 -4.021 -4.272 1.00 97.75 159 ALA A C 1
ATOM 1217 O O . ALA A 1 159 ? 2.946 -5.129 -3.997 1.00 97.75 159 ALA A O 1
ATOM 1218 N N . LEU A 1 160 ? 1.981 -3.213 -3.331 1.00 96.62 160 LEU A N 1
ATOM 1219 C CA . LEU A 1 160 ? 1.876 -3.592 -1.917 1.00 96.62 160 LEU A CA 1
ATOM 1220 C C . LEU A 1 160 ? 0.918 -4.770 -1.703 1.00 96.62 160 LEU A C 1
ATOM 1222 O O . LEU A 1 160 ? 1.250 -5.694 -0.964 1.00 96.62 160 LEU A O 1
ATOM 1226 N N . ILE A 1 161 ? -0.259 -4.736 -2.333 1.00 95.06 161 ILE A N 1
ATOM 1227 C CA . ILE A 1 161 ? -1.331 -5.720 -2.124 1.00 95.06 161 ILE A CA 1
ATOM 1228 C C . ILE A 1 161 ? -1.025 -7.047 -2.825 1.00 95.06 161 ILE A C 1
ATOM 1230 O O . ILE A 1 161 ? -1.158 -8.102 -2.214 1.00 95.06 161 ILE A O 1
ATOM 1234 N N . LEU A 1 162 ? -0.633 -7.003 -4.100 1.00 94.31 162 LEU A N 1
ATOM 1235 C CA . LEU A 1 162 ? -0.530 -8.186 -4.959 1.00 94.31 162 LEU A CA 1
ATOM 1236 C C . LEU A 1 162 ? 0.873 -8.789 -4.982 1.00 94.31 162 LEU A C 1
ATOM 1238 O O . LEU A 1 162 ? 1.003 -9.998 -5.122 1.00 94.31 162 LEU A O 1
ATOM 1242 N N . ALA A 1 163 ? 1.922 -7.971 -4.867 1.00 94.75 163 ALA A N 1
ATOM 1243 C CA . ALA A 1 163 ? 3.311 -8.432 -4.950 1.00 94.75 163 ALA A CA 1
ATOM 1244 C C . ALA A 1 163 ? 4.058 -8.369 -3.604 1.00 94.75 163 ALA A C 1
ATOM 1246 O O . ALA A 1 163 ? 5.208 -8.807 -3.512 1.00 94.75 163 ALA A O 1
ATOM 1247 N N . GLY A 1 164 ? 3.431 -7.823 -2.555 1.00 93.31 164 GLY A N 1
ATOM 1248 C CA . GLY A 1 164 ? 4.069 -7.585 -1.257 1.00 93.31 164 GLY A CA 1
ATOM 1249 C C . GLY A 1 164 ? 5.188 -6.536 -1.298 1.00 93.31 164 GLY A C 1
ATOM 1250 O O . GLY A 1 164 ? 5.978 -6.462 -0.360 1.00 93.31 164 GLY A O 1
ATOM 1251 N N . ALA A 1 165 ? 5.271 -5.744 -2.376 1.00 94.31 165 ALA A N 1
ATOM 1252 C CA . ALA A 1 165 ? 6.360 -4.809 -2.663 1.00 94.31 165 ALA A CA 1
ATOM 1253 C C . ALA A 1 165 ? 7.759 -5.449 -2.579 1.00 94.31 165 ALA A C 1
ATOM 1255 O O . ALA A 1 165 ? 8.674 -4.913 -1.943 1.00 94.31 165 ALA A O 1
ATOM 1256 N N . GLU A 1 166 ? 7.898 -6.615 -3.213 1.00 93.69 166 GLU A N 1
ATOM 1257 C CA . GLU A 1 166 ? 9.139 -7.383 -3.275 1.00 93.69 166 GLU A CA 1
ATOM 1258 C C . GLU A 1 166 ? 10.266 -6.613 -3.977 1.00 93.69 166 GLU A C 1
ATOM 1260 O O . GLU A 1 166 ? 10.063 -6.002 -5.026 1.00 93.69 166 GLU A O 1
ATOM 1265 N N . GLY A 1 167 ? 11.472 -6.699 -3.413 1.00 88.25 167 GLY A N 1
ATOM 1266 C CA . GLY A 1 167 ? 12.679 -6.091 -3.962 1.00 88.25 167 GLY A CA 1
ATOM 1267 C C . GLY A 1 167 ? 13.604 -5.531 -2.878 1.00 88.25 167 GLY A C 1
ATOM 1268 O O . GLY A 1 167 ? 13.201 -4.793 -1.978 1.00 88.25 167 GLY A O 1
ATOM 1269 N N . ARG A 1 168 ? 14.890 -5.900 -2.958 1.00 82.69 168 ARG A N 1
ATOM 1270 C CA . ARG A 1 168 ? 15.896 -5.592 -1.920 1.00 82.69 168 ARG A CA 1
ATOM 1271 C C . ARG A 1 168 ? 16.309 -4.119 -1.893 1.00 82.69 168 ARG A C 1
ATOM 1273 O O . ARG A 1 168 ? 16.434 -3.533 -0.824 1.00 82.69 168 ARG A O 1
ATOM 1280 N N . LYS A 1 169 ? 16.557 -3.533 -3.070 1.00 85.94 169 LYS A N 1
ATOM 1281 C CA . LYS A 1 169 ? 16.996 -2.130 -3.217 1.00 85.94 169 LYS A CA 1
ATOM 1282 C C . LYS A 1 169 ? 15.818 -1.157 -3.254 1.00 85.94 169 LYS A C 1
ATOM 1284 O O . LYS A 1 169 ? 15.900 -0.051 -2.733 1.00 85.94 169 LYS A O 1
ATOM 1289 N N . ARG A 1 170 ? 14.732 -1.592 -3.884 1.00 88.56 170 ARG A N 1
ATOM 1290 C CA . ARG A 1 170 ? 13.500 -0.847 -4.141 1.00 88.56 170 ARG A CA 1
ATOM 1291 C C . ARG A 1 170 ? 12.352 -1.841 -4.015 1.00 88.56 170 ARG A C 1
ATOM 1293 O O . ARG A 1 170 ? 12.454 -2.952 -4.512 1.00 88.56 170 ARG A O 1
ATOM 1300 N N . GLY A 1 171 ? 11.341 -1.468 -3.254 1.00 92.38 171 GLY A N 1
ATOM 1301 C CA . GLY A 1 171 ? 10.335 -2.366 -2.701 1.00 92.38 171 GLY A CA 1
ATOM 1302 C C . GLY A 1 171 ? 9.576 -1.600 -1.629 1.00 92.38 171 GLY A C 1
ATOM 1303 O O . GLY A 1 171 ? 9.426 -0.381 -1.744 1.00 92.38 171 GLY A O 1
ATOM 1304 N N . ARG A 1 172 ? 9.171 -2.258 -0.543 1.00 94.56 172 ARG A N 1
ATOM 1305 C CA . ARG A 1 172 ? 8.347 -1.624 0.500 1.00 94.56 172 ARG A CA 1
ATOM 1306 C C . ARG A 1 172 ? 8.877 -0.278 1.011 1.00 94.56 172 ARG A C 1
ATOM 1308 O O . ARG A 1 172 ? 8.156 0.710 0.966 1.00 94.56 172 ARG A O 1
ATOM 1315 N N . ARG A 1 173 ? 10.150 -0.214 1.424 1.00 95.06 173 ARG A N 1
ATOM 1316 C CA . ARG A 1 173 ? 10.764 1.028 1.945 1.00 95.06 173 ARG A CA 1
ATOM 1317 C C . ARG A 1 173 ? 10.734 2.170 0.928 1.00 95.06 173 ARG A C 1
ATOM 1319 O O . ARG A 1 173 ? 10.535 3.321 1.301 1.00 95.06 173 ARG A O 1
ATOM 1326 N N . TRP A 1 174 ? 10.934 1.844 -0.349 1.00 96.94 174 TRP A N 1
ATOM 1327 C CA . TRP A 1 174 ? 10.882 2.824 -1.430 1.00 96.94 174 TRP A CA 1
ATOM 1328 C C . TRP A 1 174 ? 9.456 3.354 -1.606 1.00 96.94 174 TRP A C 1
ATOM 1330 O O . TRP A 1 174 ? 9.265 4.564 -1.665 1.00 96.94 174 TRP A O 1
ATOM 1340 N N . ILE A 1 175 ? 8.458 2.463 -1.624 1.00 97.81 175 ILE A N 1
ATOM 1341 C CA . ILE A 1 175 ? 7.043 2.833 -1.774 1.00 97.81 175 ILE A CA 1
ATOM 1342 C C . ILE A 1 175 ? 6.568 3.687 -0.594 1.00 97.81 175 ILE A C 1
ATOM 1344 O O . ILE A 1 175 ? 5.970 4.739 -0.809 1.00 97.81 175 ILE A O 1
ATOM 1348 N N . ASP A 1 176 ? 6.893 3.290 0.638 1.00 95.94 176 ASP A N 1
ATOM 1349 C CA . ASP A 1 176 ? 6.525 4.046 1.839 1.00 95.94 176 ASP A CA 1
ATOM 1350 C C . ASP A 1 176 ? 7.148 5.457 1.818 1.00 95.94 176 ASP A C 1
ATOM 1352 O O . ASP A 1 176 ? 6.463 6.441 2.107 1.00 95.94 176 ASP A O 1
ATOM 1356 N N . ARG A 1 177 ? 8.421 5.586 1.399 1.00 96.12 177 ARG A N 1
ATOM 1357 C CA . ARG A 1 177 ? 9.077 6.896 1.226 1.00 96.12 177 ARG A CA 1
ATOM 1358 C C . ARG A 1 177 ? 8.412 7.726 0.128 1.00 96.12 177 ARG A C 1
ATOM 1360 O O . ARG A 1 177 ? 8.172 8.910 0.347 1.00 96.12 177 ARG A O 1
ATOM 1367 N N . ALA A 1 178 ? 8.081 7.115 -1.011 1.00 97.00 178 ALA A N 1
ATOM 1368 C CA . ALA A 1 178 ? 7.431 7.802 -2.124 1.00 97.00 178 ALA A CA 1
ATOM 1369 C C . ALA A 1 178 ? 6.056 8.353 -1.721 1.00 97.00 178 ALA A C 1
ATOM 1371 O O . ALA A 1 178 ? 5.742 9.496 -2.045 1.00 97.00 178 ALA A O 1
ATOM 1372 N N . PHE A 1 179 ? 5.263 7.588 -0.960 1.00 96.25 179 PHE A N 1
ATOM 1373 C CA . PHE A 1 179 ? 3.998 8.082 -0.418 1.00 96.25 179 PHE A CA 1
ATOM 1374 C C . PHE A 1 179 ? 4.187 9.216 0.589 1.00 96.25 179 PHE A C 1
ATOM 1376 O O . PHE A 1 179 ? 3.440 10.185 0.517 1.00 96.25 179 PHE A O 1
ATOM 1383 N N . GLY A 1 180 ? 5.182 9.139 1.479 1.00 94.06 180 GLY A N 1
ATOM 1384 C CA . GLY A 1 180 ? 5.483 10.233 2.409 1.00 94.06 180 GLY A CA 1
ATOM 1385 C C . GLY A 1 180 ? 5.831 11.536 1.681 1.00 94.06 180 GLY A C 1
ATOM 1386 O O . GLY A 1 180 ? 5.231 12.575 1.945 1.00 94.06 180 GLY A O 1
ATOM 1387 N N . LEU A 1 181 ? 6.724 11.466 0.689 1.00 94.69 181 LEU A N 1
ATOM 1388 C CA . LEU A 1 181 ? 7.085 12.627 -0.129 1.00 94.69 181 LEU A CA 1
ATOM 1389 C C . LEU A 1 181 ? 5.894 13.144 -0.947 1.00 94.69 181 LEU A C 1
ATOM 1391 O O . LEU A 1 181 ? 5.682 14.351 -1.036 1.00 94.69 181 LEU A O 1
ATOM 1395 N N . LEU A 1 182 ? 5.081 12.248 -1.514 1.00 93.44 182 LEU A N 1
ATOM 1396 C CA . LEU A 1 182 ? 3.876 12.631 -2.250 1.00 93.44 182 LEU A CA 1
ATOM 1397 C C . LEU A 1 182 ? 2.845 13.312 -1.339 1.00 93.44 182 LEU A C 1
ATOM 1399 O O . LEU A 1 182 ? 2.193 14.257 -1.774 1.00 93.44 182 LEU A O 1
ATOM 1403 N N . GLU A 1 183 ? 2.697 12.867 -0.087 1.00 90.56 183 GLU A N 1
ATOM 1404 C CA . GLU A 1 183 ? 1.826 13.508 0.904 1.00 90.56 183 GLU A CA 1
ATOM 1405 C C . GLU A 1 183 ? 2.291 14.940 1.189 1.00 90.56 183 GLU A C 1
ATOM 1407 O O . GLU A 1 183 ? 1.467 15.852 1.184 1.00 90.56 183 GLU A O 1
ATOM 1412 N N . GLU A 1 184 ? 3.597 15.171 1.344 1.00 89.81 184 GLU A N 1
ATOM 1413 C CA . GLU A 1 184 ? 4.166 16.514 1.525 1.00 89.81 184 GLU A CA 1
ATOM 1414 C C . GLU A 1 184 ? 3.961 17.409 0.294 1.00 89.81 184 GLU A C 1
ATOM 1416 O O . GLU A 1 184 ? 3.546 18.564 0.427 1.00 89.81 184 GLU A O 1
ATOM 1421 N N . VAL A 1 185 ? 4.187 16.876 -0.913 1.00 88.69 185 VAL A N 1
ATOM 1422 C CA . VAL A 1 185 ? 3.946 17.594 -2.177 1.00 88.69 185 VAL A CA 1
ATOM 1423 C C . VAL A 1 185 ? 2.465 17.944 -2.330 1.00 88.69 185 VAL A C 1
ATOM 1425 O O . VAL A 1 185 ? 2.123 19.055 -2.731 1.00 88.69 185 VAL A O 1
ATOM 1428 N N . TRP A 1 186 ? 1.573 17.023 -1.974 1.00 84.06 186 TRP A N 1
ATOM 1429 C CA . TRP A 1 186 ? 0.130 17.233 -2.032 1.00 84.06 186 TRP A CA 1
ATOM 1430 C C . TRP A 1 186 ? -0.374 18.202 -0.954 1.00 84.06 186 TRP A C 1
ATOM 1432 O O . TRP A 1 186 ? -1.307 18.973 -1.196 1.00 84.06 186 TRP A O 1
ATOM 1442 N N . ALA A 1 187 ? 0.222 18.180 0.237 1.00 79.94 187 ALA A N 1
ATOM 1443 C CA . ALA A 1 187 ? -0.154 19.040 1.352 1.00 79.94 187 ALA A CA 1
ATOM 1444 C C . ALA A 1 187 ? 0.404 20.470 1.242 1.00 79.94 187 ALA A C 1
ATOM 1446 O O . ALA A 1 187 ? -0.085 21.351 1.956 1.00 79.94 187 ALA A O 1
ATOM 1447 N N . ALA A 1 188 ? 1.395 20.711 0.376 1.00 66.19 188 ALA A N 1
ATOM 1448 C CA . ALA A 1 188 ? 2.028 22.015 0.214 1.00 66.19 188 ALA A CA 1
ATOM 1449 C C . ALA A 1 188 ? 0.993 23.114 -0.131 1.00 66.19 188 ALA A C 1
ATOM 1451 O O . ALA A 1 188 ? 0.190 22.943 -1.056 1.00 66.19 188 ALA A O 1
ATOM 1452 N N . PRO A 1 189 ? 0.975 24.248 0.598 1.00 51.78 189 PRO A N 1
ATOM 1453 C CA . PRO A 1 189 ? 0.104 25.368 0.264 1.00 51.78 189 PRO A CA 1
ATOM 1454 C C . PRO A 1 189 ? 0.522 25.988 -1.076 1.00 51.78 189 PRO A C 1
ATOM 1456 O O . PRO A 1 189 ? 1.712 26.084 -1.378 1.00 51.78 189 PRO A O 1
ATOM 1459 N N . ALA A 1 190 ? -0.453 26.446 -1.870 1.00 48.41 190 ALA A N 1
ATOM 1460 C CA . ALA A 1 190 ? -0.171 27.278 -3.039 1.00 48.41 190 ALA A CA 1
ATOM 1461 C C . ALA A 1 190 ? 0.653 28.508 -2.601 1.00 48.41 190 ALA A C 1
ATOM 1463 O O . ALA A 1 190 ? 0.404 29.022 -1.503 1.00 48.41 190 ALA A O 1
ATOM 1464 N N . PRO A 1 191 ? 1.629 28.983 -3.402 1.00 40.59 191 PRO A N 1
ATOM 1465 C CA . PRO A 1 191 ? 2.410 30.160 -3.043 1.00 40.59 191 PRO A CA 1
ATOM 1466 C C . PRO A 1 191 ? 1.453 31.320 -2.767 1.00 40.59 191 PRO A C 1
ATOM 1468 O O . PRO A 1 191 ? 0.654 31.693 -3.626 1.00 40.59 191 PRO A O 1
ATOM 1471 N N . ALA A 1 192 ? 1.491 31.829 -1.534 1.00 38.78 192 ALA A N 1
ATOM 1472 C CA . ALA A 1 192 ? 0.626 32.907 -1.090 1.00 38.78 192 ALA A CA 1
ATOM 1473 C C . ALA A 1 192 ? 0.822 34.115 -2.012 1.00 38.78 192 ALA A C 1
ATOM 1475 O O . ALA A 1 192 ? 1.915 34.682 -2.078 1.00 38.78 192 ALA A O 1
ATOM 1476 N N . ALA A 1 193 ? -0.236 34.512 -2.719 1.00 34.28 193 ALA A N 1
ATOM 1477 C CA . ALA A 1 193 ? -0.323 35.871 -3.214 1.00 34.28 193 ALA A CA 1
ATOM 1478 C C . ALA A 1 193 ? -0.246 36.785 -1.983 1.00 34.28 193 ALA A C 1
ATOM 1480 O O . ALA A 1 193 ? -1.015 36.641 -1.035 1.00 34.28 193 ALA A O 1
ATOM 1481 N N . TRP A 1 194 ? 0.769 37.636 -1.969 1.00 33.56 194 TRP A N 1
ATOM 1482 C CA . TRP A 1 194 ? 0.987 38.707 -1.014 1.00 33.56 194 TRP A CA 1
ATOM 1483 C C . TRP A 1 194 ? -0.310 39.499 -0.758 1.00 33.56 194 TRP A C 1
ATOM 1485 O O . TRP A 1 194 ? -0.714 40.337 -1.552 1.00 33.56 194 TRP A O 1
ATOM 1495 N N . GLU A 1 195 ? -0.947 39.278 0.385 1.00 32.69 195 GLU A N 1
ATOM 1496 C CA . GLU A 1 195 ? -1.828 40.274 0.989 1.00 32.69 195 GLU A CA 1
ATOM 1497 C C . GLU A 1 195 ? -1.346 40.499 2.418 1.00 32.69 195 GLU A C 1
ATOM 1499 O O . GLU A 1 195 ? -1.329 39.596 3.257 1.00 32.69 195 GLU A O 1
ATOM 1504 N N . GLY A 1 196 ? -0.853 41.714 2.659 1.00 36.09 196 GLY A N 1
ATOM 1505 C CA . GLY A 1 196 ? -0.389 42.156 3.963 1.00 36.09 196 GLY A CA 1
ATOM 1506 C C . GLY A 1 196 ? -1.530 42.126 4.974 1.00 36.09 196 GLY A C 1
ATOM 1507 O O . GLY A 1 196 ? -2.520 42.835 4.832 1.00 36.09 196 GLY A O 1
ATOM 1508 N N . GLY A 1 197 ? -1.369 41.324 6.022 1.00 30.89 197 GLY A N 1
ATOM 1509 C CA . GLY A 1 197 ? -2.293 41.280 7.145 1.00 30.89 197 GLY A CA 1
ATOM 1510 C C . GLY A 1 197 ? -1.672 40.532 8.315 1.00 30.89 197 GLY A C 1
ATOM 1511 O O . GLY A 1 197 ? -1.495 39.318 8.268 1.00 30.89 197 GLY A O 1
ATOM 1512 N N . LEU A 1 198 ? -1.314 41.272 9.362 1.00 35.38 198 LEU A N 1
ATOM 1513 C CA . LEU A 1 198 ? -0.823 40.747 10.633 1.00 35.38 198 LEU A CA 1
ATOM 1514 C C . LEU A 1 198 ? -1.868 39.804 11.248 1.00 35.38 198 LEU A C 1
ATOM 1516 O O . LEU A 1 198 ? -2.956 40.231 11.626 1.00 35.38 198 LEU A O 1
ATOM 1520 N N . GLY A 1 199 ? -1.529 38.522 11.367 1.00 31.94 199 GLY A N 1
ATOM 1521 C CA . GLY A 1 199 ? -2.360 37.542 12.061 1.00 31.94 199 GLY A CA 1
ATOM 1522 C C . GLY A 1 199 ? -1.928 36.112 11.769 1.00 31.94 199 GLY A C 1
ATOM 1523 O O . GLY A 1 199 ? -2.380 35.507 10.801 1.00 31.94 199 GLY A O 1
ATOM 1524 N N . GLY A 1 200 ? -1.060 35.560 12.620 1.00 34.84 200 GLY A N 1
ATOM 1525 C CA . GLY A 1 200 ? -0.657 34.157 12.563 1.00 34.84 200 GLY A CA 1
ATOM 1526 C C . GLY A 1 200 ? -1.866 33.230 12.695 1.00 34.84 200 GLY A C 1
ATOM 1527 O O . GLY A 1 200 ? -2.432 33.076 13.775 1.00 34.84 200 GLY A O 1
ATOM 1528 N N . ARG A 1 201 ? -2.261 32.598 11.588 1.00 28.31 201 ARG A N 1
ATOM 1529 C CA . ARG A 1 201 ? -3.213 31.485 11.567 1.00 28.31 201 ARG A CA 1
ATOM 1530 C C . ARG A 1 201 ? -2.485 30.241 11.078 1.00 28.31 201 ARG A C 1
ATOM 1532 O O . ARG A 1 201 ? -1.863 30.260 10.020 1.00 28.31 201 ARG A O 1
ATOM 1539 N N . ALA A 1 202 ? -2.570 29.177 11.875 1.00 34.16 202 ALA A N 1
ATOM 1540 C CA . ALA A 1 202 ? -2.022 27.863 11.568 1.00 34.16 202 ALA A CA 1
ATOM 1541 C C . ALA A 1 202 ? -2.413 27.416 10.150 1.00 34.16 202 ALA A C 1
ATOM 1543 O O . ALA A 1 202 ? -3.558 27.604 9.728 1.00 34.16 202 ALA A O 1
ATOM 1544 N N . ALA A 1 203 ? -1.445 26.837 9.433 1.00 34.03 203 ALA A N 1
ATOM 1545 C CA . ALA A 1 203 ? -1.574 26.371 8.059 1.00 34.03 203 ALA A CA 1
ATOM 1546 C C . ALA A 1 203 ? -2.862 25.552 7.877 1.00 34.03 203 ALA A C 1
ATOM 1548 O O . ALA A 1 203 ? -3.016 24.451 8.411 1.00 34.03 203 ALA A O 1
ATOM 1549 N N . LYS A 1 204 ? -3.820 26.119 7.141 1.00 35.94 204 LYS A N 1
ATOM 1550 C CA . LYS A 1 204 ? -5.116 25.503 6.870 1.00 35.94 204 LYS A CA 1
ATOM 1551 C C . LYS A 1 204 ? -4.881 24.316 5.936 1.00 35.94 204 LYS A C 1
ATOM 1553 O O . LYS A 1 204 ? -4.772 24.498 4.726 1.00 35.94 204 LYS A O 1
ATOM 1558 N N . ARG A 1 205 ? -4.758 23.110 6.506 1.00 47.72 205 ARG A N 1
ATOM 1559 C CA . ARG A 1 205 ? -4.684 21.853 5.745 1.00 47.72 205 ARG A CA 1
ATOM 1560 C C . ARG A 1 205 ? -5.793 21.834 4.693 1.00 47.72 205 ARG A C 1
ATOM 1562 O O . ARG A 1 205 ? -6.937 22.201 4.973 1.00 47.72 205 ARG A O 1
ATOM 1569 N N . ARG A 1 206 ? -5.423 21.433 3.479 1.00 48.69 206 ARG A N 1
ATOM 1570 C CA . ARG A 1 206 ? -6.288 21.396 2.300 1.00 48.69 206 ARG A CA 1
ATOM 1571 C C . ARG A 1 206 ? -7.546 20.581 2.614 1.00 48.69 206 ARG A C 1
ATOM 1573 O O . ARG A 1 206 ? -7.459 19.397 2.929 1.00 48.69 206 ARG A O 1
ATOM 1580 N N . ARG A 1 207 ? -8.711 21.238 2.605 1.00 43.81 207 ARG A N 1
ATOM 1581 C CA . ARG A 1 207 ? -9.994 20.643 3.003 1.00 43.81 207 ARG A CA 1
ATOM 1582 C C . ARG A 1 207 ? -10.399 19.601 1.957 1.00 43.81 207 ARG A C 1
ATOM 1584 O O . ARG A 1 207 ? -10.878 19.974 0.894 1.00 43.81 207 ARG A O 1
ATOM 1591 N N . VAL A 1 208 ? -10.193 18.319 2.263 1.00 50.06 208 VAL A N 1
ATOM 1592 C CA . VAL A 1 208 ? -10.856 17.204 1.563 1.00 50.06 208 VAL A CA 1
ATOM 1593 C C . VAL A 1 208 ? -12.360 17.484 1.608 1.00 50.06 208 VAL A C 1
ATOM 1595 O O . VAL A 1 208 ? -12.851 17.918 2.653 1.00 50.06 208 VAL A O 1
ATOM 1598 N N . GLU A 1 209 ? -13.084 17.319 0.495 1.00 45.88 209 GLU A N 1
ATOM 1599 C CA . GLU A 1 209 ? -14.535 17.528 0.459 1.00 45.88 209 GLU A CA 1
ATOM 1600 C C . GLU A 1 209 ? -15.242 16.530 1.399 1.00 45.88 209 GLU A C 1
ATOM 1602 O O . GLU A 1 209 ? -15.727 15.479 1.004 1.00 45.88 209 GLU A O 1
ATOM 1607 N N . THR A 1 210 ? -15.365 16.891 2.675 1.00 45.72 210 THR A N 1
ATOM 1608 C CA . THR A 1 210 ? -16.140 16.194 3.712 1.00 45.72 210 THR A CA 1
ATOM 1609 C C . THR A 1 210 ? -17.652 16.348 3.515 1.00 45.72 210 THR A C 1
ATOM 1611 O O . THR A 1 210 ? -18.418 16.148 4.445 1.00 45.72 210 THR A O 1
ATOM 1614 N N . ARG A 1 211 ? -18.143 16.716 2.320 1.00 47.94 211 ARG A N 1
ATOM 1615 C CA . ARG A 1 211 ? -19.580 16.994 2.132 1.00 47.94 211 ARG A CA 1
ATOM 1616 C C . ARG A 1 211 ? -20.474 15.769 2.351 1.00 47.94 211 ARG A C 1
ATOM 1618 O O . ARG A 1 211 ? -21.626 15.953 2.716 1.00 47.94 211 ARG A O 1
ATOM 1625 N N . VAL A 1 212 ? -19.949 14.560 2.150 1.00 52.28 212 VAL A N 1
ATOM 1626 C CA . VAL A 1 212 ? -20.670 13.291 2.383 1.00 52.28 212 VAL A CA 1
ATOM 1627 C C . VAL A 1 212 ? -20.439 12.756 3.806 1.00 52.28 212 VAL A C 1
ATOM 1629 O O . VAL A 1 212 ? -21.222 11.965 4.322 1.00 52.28 212 VAL A O 1
ATOM 1632 N N . TRP A 1 213 ? -19.384 13.224 4.471 1.00 58.94 213 TRP A N 1
ATOM 1633 C CA . TRP A 1 213 ? -18.832 12.629 5.681 1.00 58.94 213 TRP A CA 1
ATOM 1634 C C . TRP A 1 213 ? -19.033 13.575 6.861 1.00 58.94 213 TRP A C 1
ATOM 1636 O O . TRP A 1 213 ? -18.303 14.556 6.994 1.00 58.94 213 TRP A O 1
ATOM 1646 N N . GLY A 1 214 ? -20.015 13.288 7.720 1.00 61.44 214 GLY A N 1
ATOM 1647 C CA . GLY A 1 214 ? -20.095 13.935 9.033 1.00 61.44 214 GLY A CA 1
ATOM 1648 C C . GLY A 1 214 ? -18.824 13.683 9.858 1.00 61.44 214 GLY A C 1
ATOM 1649 O O . GLY A 1 214 ? -18.028 12.796 9.545 1.00 61.44 214 GLY A O 1
ATOM 1650 N N . ASP A 1 215 ? -18.634 14.438 10.941 1.00 70.19 215 ASP A N 1
ATOM 1651 C CA . ASP A 1 215 ? -17.417 14.345 11.766 1.00 70.19 215 ASP A CA 1
ATOM 1652 C C . ASP A 1 215 ? -17.273 13.006 12.527 1.00 70.19 215 ASP A C 1
ATOM 1654 O O . ASP A 1 215 ? -16.230 12.754 13.138 1.00 70.19 215 ASP A O 1
ATOM 1658 N N . SER A 1 216 ? -18.279 12.124 12.466 1.00 79.94 216 SER A N 1
ATOM 1659 C CA . SER A 1 216 ? -18.318 10.821 13.139 1.00 79.94 216 SER A CA 1
ATOM 1660 C C . SER A 1 216 ? -18.988 9.725 12.303 1.00 79.94 216 SER A C 1
ATOM 1662 O O . SER A 1 216 ? -19.903 9.996 11.524 1.00 79.94 216 SER A O 1
ATOM 1664 N N . PHE A 1 217 ? -18.587 8.470 12.523 1.00 83.50 217 PHE A N 1
ATOM 1665 C CA . PHE A 1 217 ? -19.271 7.290 11.980 1.00 83.50 217 PHE A CA 1
ATOM 1666 C C . PHE A 1 217 ? -20.691 7.090 12.549 1.00 83.50 217 PHE A C 1
ATOM 1668 O O . PHE A 1 217 ? -20.975 7.563 13.654 1.00 83.50 217 PHE A O 1
ATOM 1675 N N . PRO A 1 218 ? -21.579 6.367 11.833 1.00 78.25 218 PRO A N 1
ATOM 1676 C CA . PRO A 1 218 ? -22.874 5.955 12.366 1.00 78.25 218 PRO A CA 1
ATOM 1677 C C . PRO A 1 218 ? -22.712 5.123 13.645 1.00 78.25 218 PRO A C 1
ATOM 1679 O O . PRO A 1 218 ? -21.898 4.206 13.694 1.00 78.25 218 PRO A O 1
ATOM 1682 N N . THR A 1 219 ? -23.520 5.408 14.664 1.00 73.94 219 THR A N 1
ATOM 1683 C CA . THR A 1 219 ? -23.534 4.672 15.944 1.00 73.94 219 THR A CA 1
ATOM 1684 C C . THR A 1 219 ? -24.525 3.507 15.958 1.00 73.94 219 THR A C 1
ATOM 1686 O O . THR A 1 219 ? -24.771 2.911 17.003 1.00 73.94 219 THR A O 1
ATOM 1689 N N . VAL A 1 220 ? -25.130 3.189 14.812 1.00 68.88 220 VAL A N 1
ATOM 1690 C CA . VAL A 1 220 ? -26.140 2.133 14.706 1.00 68.88 220 VAL A CA 1
ATOM 1691 C C . VAL A 1 220 ? -25.456 0.770 14.791 1.00 68.88 220 VAL A C 1
ATOM 1693 O O . VAL A 1 220 ? -24.938 0.250 13.802 1.00 68.88 220 VAL A O 1
ATOM 1696 N N . GLU A 1 221 ? -25.474 0.171 15.978 1.00 64.06 221 GLU A N 1
ATOM 1697 C CA . GLU A 1 221 ? -25.134 -1.238 16.148 1.00 64.06 221 GLU A CA 1
ATOM 1698 C C . GLU A 1 221 ? -26.232 -2.095 15.510 1.00 64.06 221 GLU A C 1
ATOM 1700 O O . GLU A 1 221 ? -27.396 -2.050 15.904 1.00 64.06 221 GLU A O 1
ATOM 1705 N N . CYS A 1 222 ? -25.875 -2.875 14.486 1.00 61.56 222 CYS A N 1
ATOM 1706 C CA . CYS A 1 222 ? -26.850 -3.686 13.754 1.00 61.56 222 CYS A CA 1
ATOM 1707 C C . CYS A 1 222 ? -27.464 -4.803 14.611 1.00 61.56 222 CYS A C 1
ATOM 1709 O O . CYS A 1 222 ? -28.576 -5.237 14.318 1.00 61.56 222 CYS A O 1
ATOM 1711 N N . PHE A 1 223 ? -26.732 -5.306 15.611 1.00 73.12 223 PHE A N 1
ATOM 1712 C CA . PHE A 1 223 ? -27.175 -6.369 16.509 1.00 73.12 223 PHE A CA 1
ATOM 1713 C C . PHE A 1 223 ? -26.132 -6.622 17.604 1.00 73.12 223 PHE A C 1
ATOM 1715 O O . PHE A 1 223 ? -24.968 -6.870 17.287 1.00 73.12 223 PHE A O 1
ATOM 1722 N N . THR A 1 224 ? -26.570 -6.667 18.862 1.00 75.12 224 THR A N 1
ATOM 1723 C CA . THR A 1 224 ? -25.728 -7.063 19.999 1.00 75.12 224 THR A CA 1
ATOM 1724 C C . THR A 1 224 ? -26.298 -8.359 20.578 1.00 75.12 224 THR A C 1
ATOM 1726 O O . THR A 1 224 ? -27.374 -8.331 21.181 1.00 75.12 224 THR A O 1
ATOM 1729 N N . PRO A 1 225 ? -25.659 -9.523 20.343 1.00 81.25 225 PRO A N 1
ATOM 1730 C CA . PRO A 1 225 ? -26.181 -10.801 20.813 1.00 81.25 225 PRO A CA 1
ATOM 1731 C C . PRO A 1 225 ? -26.189 -10.869 22.347 1.00 81.25 225 PRO A C 1
ATOM 1733 O O . PRO A 1 225 ? -25.275 -10.344 22.988 1.00 81.25 225 PRO A O 1
ATOM 1736 N N . PRO A 1 226 ? -27.162 -11.565 22.962 1.00 85.38 226 PRO A N 1
ATOM 1737 C CA . PRO A 1 226 ? -27.158 -11.781 24.403 1.00 85.38 226 PRO A CA 1
ATOM 1738 C C . PRO A 1 226 ? -25.966 -12.661 24.807 1.00 85.38 226 PRO A C 1
ATOM 1740 O O . PRO A 1 226 ? -25.845 -13.812 24.379 1.00 85.38 226 PRO A O 1
ATOM 1743 N N . VAL A 1 227 ? -25.085 -12.128 25.655 1.00 85.25 227 VAL A N 1
ATOM 1744 C CA . VAL A 1 227 ? -23.883 -12.824 26.135 1.00 85.25 227 VAL A CA 1
ATOM 1745 C C . VAL A 1 227 ? -24.220 -13.609 27.404 1.00 85.25 227 VAL A C 1
ATOM 1747 O O . VAL A 1 227 ? -24.500 -13.020 28.442 1.00 85.25 227 VAL A O 1
ATOM 1750 N N . ARG A 1 228 ? -24.197 -14.947 27.331 1.00 87.75 228 ARG A N 1
ATOM 1751 C CA . ARG A 1 228 ? -24.484 -15.831 28.483 1.00 87.75 228 ARG A CA 1
ATOM 1752 C C . ARG A 1 228 ? -23.277 -16.070 29.390 1.00 87.75 228 ARG A C 1
ATOM 1754 O O . ARG A 1 228 ? -23.437 -16.185 30.595 1.00 87.75 228 ARG A O 1
ATOM 1761 N N . ASN A 1 229 ? -22.087 -16.143 28.801 1.00 87.38 229 ASN A N 1
ATOM 1762 C CA . ASN A 1 229 ? -20.830 -16.382 29.504 1.00 87.38 229 ASN A CA 1
ATOM 1763 C C . ASN A 1 229 ? -19.886 -15.226 29.177 1.00 87.38 229 ASN A C 1
ATOM 1765 O O . ASN A 1 229 ? -19.147 -15.281 28.195 1.00 87.38 229 ASN A O 1
ATOM 1769 N N . SER A 1 230 ? -19.978 -14.135 29.937 1.00 88.88 230 SER A N 1
ATOM 1770 C CA . SER A 1 230 ? -19.127 -12.969 29.714 1.00 88.88 230 SER A CA 1
ATOM 1771 C C . SER A 1 230 ? -17.674 -13.297 30.034 1.00 88.88 230 SER A C 1
ATOM 1773 O O . SER A 1 230 ? -17.379 -13.877 31.079 1.00 88.88 230 SER A O 1
ATOM 1775 N N . VAL A 1 231 ? -16.767 -12.869 29.162 1.00 92.19 231 VAL A N 1
ATOM 1776 C CA . VAL A 1 231 ? -15.331 -12.923 29.434 1.00 92.19 231 VAL A CA 1
ATOM 1777 C C . VAL A 1 231 ? -15.007 -12.003 30.612 1.00 92.19 231 VAL A C 1
ATOM 1779 O O . VAL A 1 231 ? -15.525 -10.885 30.686 1.00 92.19 231 VAL A O 1
ATOM 1782 N N . GLN A 1 232 ? -14.155 -12.470 31.526 1.00 91.25 232 GLN A N 1
ATOM 1783 C CA . GLN A 1 232 ? -13.696 -11.676 32.662 1.00 91.25 232 GLN A CA 1
ATOM 1784 C C . GLN A 1 232 ? -12.999 -10.402 32.167 1.00 91.25 232 GLN A C 1
ATOM 1786 O O . GLN A 1 232 ? -12.206 -10.446 31.227 1.00 91.25 232 GLN A O 1
ATOM 1791 N N . ARG A 1 233 ? -13.303 -9.266 32.801 1.00 92.94 233 ARG A N 1
ATOM 1792 C CA . ARG A 1 233 ? -12.701 -7.965 32.495 1.00 92.94 233 ARG A CA 1
ATOM 1793 C C . ARG A 1 233 ? -11.874 -7.509 33.690 1.00 92.94 233 ARG A C 1
ATOM 1795 O O . ARG A 1 233 ? -12.388 -7.544 34.805 1.00 92.94 233 ARG A O 1
ATOM 1802 N N . VAL A 1 234 ? -10.629 -7.107 33.464 1.00 91.81 234 VAL A N 1
ATOM 1803 C CA . VAL A 1 234 ? -9.713 -6.644 34.514 1.00 91.81 234 VAL A CA 1
ATOM 1804 C C . VAL A 1 234 ? -9.056 -5.346 34.067 1.00 91.81 234 VAL A C 1
ATOM 1806 O O . VAL A 1 234 ? -8.666 -5.212 32.909 1.00 91.81 234 VAL A O 1
ATOM 1809 N N . ASP A 1 235 ? -8.954 -4.398 34.992 1.00 91.06 235 ASP A N 1
ATOM 1810 C CA . ASP A 1 235 ? -8.316 -3.102 34.782 1.00 91.06 235 ASP A CA 1
ATOM 1811 C C . ASP A 1 235 ? -6.980 -3.053 35.525 1.00 91.06 235 ASP A C 1
ATOM 1813 O O . ASP A 1 235 ? -6.884 -3.585 36.631 1.00 91.06 235 ASP A O 1
ATOM 1817 N N . GLY A 1 236 ? -5.959 -2.434 34.925 1.00 83.38 236 GLY A N 1
ATOM 1818 C CA . GLY A 1 236 ? -4.676 -2.191 35.597 1.00 83.38 236 GLY A CA 1
ATOM 1819 C C . GLY A 1 236 ? -3.926 -3.448 36.059 1.00 83.38 236 GLY A C 1
ATOM 1820 O O . GLY A 1 236 ? -3.280 -3.412 37.102 1.00 83.38 236 GLY A O 1
ATOM 1821 N N . LEU A 1 237 ? -4.022 -4.557 35.316 1.00 87.69 237 LEU A N 1
ATOM 1822 C CA . LEU A 1 237 ? -3.320 -5.800 35.647 1.00 87.69 237 LEU A CA 1
ATOM 1823 C C . LEU A 1 237 ? -1.798 -5.586 35.604 1.00 87.69 237 LEU A C 1
ATOM 1825 O O . LEU A 1 237 ? -1.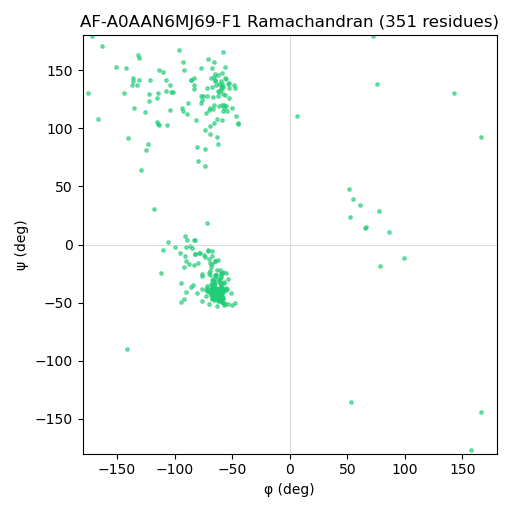276 -5.091 34.602 1.00 87.69 237 LEU A O 1
ATOM 1829 N N . SER A 1 238 ? -1.093 -5.960 36.675 1.00 89.19 238 SER A N 1
ATOM 1830 C CA . SER A 1 238 ? 0.366 -5.855 36.710 1.00 89.19 238 SER A CA 1
ATOM 1831 C C . SER A 1 238 ? 1.017 -6.887 35.781 1.00 89.19 238 SER A C 1
ATOM 1833 O O . SER A 1 238 ? 0.411 -7.903 35.435 1.00 89.19 238 SER A O 1
ATOM 1835 N N . PHE A 1 239 ? 2.270 -6.647 35.385 1.00 88.69 239 PHE A N 1
ATOM 1836 C CA . PHE A 1 239 ? 3.028 -7.611 34.581 1.00 88.69 239 PHE A CA 1
ATOM 1837 C C . PHE A 1 239 ? 3.173 -8.965 35.296 1.00 88.69 239 PHE A C 1
ATOM 1839 O O . PHE A 1 239 ? 3.013 -10.008 34.671 1.00 88.69 239 PHE A O 1
ATOM 1846 N N . GLU A 1 240 ? 3.414 -8.955 36.610 1.00 90.06 240 GLU A N 1
ATOM 1847 C CA . GLU A 1 240 ? 3.544 -10.170 37.423 1.00 90.06 240 GLU A CA 1
ATOM 1848 C C . GLU A 1 240 ? 2.223 -10.946 37.506 1.00 90.06 240 GLU A C 1
ATOM 1850 O O . GLU A 1 240 ? 2.206 -12.164 37.325 1.00 90.06 240 GLU A O 1
ATOM 1855 N N . ASP A 1 241 ? 1.102 -10.247 37.699 1.00 88.94 241 ASP A N 1
ATOM 1856 C CA . ASP A 1 241 ? -0.221 -10.877 37.726 1.00 88.94 241 ASP A CA 1
ATOM 1857 C C . ASP A 1 241 ? -0.606 -11.429 36.351 1.00 88.94 241 ASP A C 1
ATOM 1859 O O . ASP A 1 241 ? -1.223 -12.490 36.253 1.00 88.94 241 ASP A O 1
ATOM 1863 N N . PHE A 1 242 ? -0.233 -10.730 35.275 1.00 89.00 242 PHE A N 1
ATOM 1864 C CA . PHE A 1 242 ? -0.461 -11.202 33.914 1.00 89.00 242 PHE A CA 1
ATOM 1865 C C . PHE A 1 242 ? 0.399 -12.425 33.587 1.00 89.00 242 PHE A C 1
ATOM 1867 O O . PHE A 1 242 ? -0.119 -13.402 33.050 1.00 89.00 242 PHE A O 1
ATOM 1874 N N . GLN A 1 243 ? 1.675 -12.429 33.972 1.00 88.12 243 GLN A N 1
ATOM 1875 C CA . GLN A 1 243 ? 2.548 -13.592 33.820 1.00 88.12 243 GLN A CA 1
ATOM 1876 C C . GLN A 1 243 ? 2.018 -14.781 34.632 1.00 88.12 243 GLN A C 1
ATOM 1878 O O . GLN A 1 243 ? 1.877 -15.877 34.099 1.00 88.12 243 GLN A O 1
ATOM 1883 N N . THR A 1 244 ? 1.600 -14.549 35.879 1.00 88.19 244 THR A N 1
ATOM 1884 C CA . THR A 1 244 ? 0.966 -15.571 36.726 1.00 88.19 244 THR A CA 1
ATOM 1885 C C . THR A 1 244 ? -0.328 -16.094 36.104 1.00 88.19 244 THR A C 1
ATOM 1887 O O . THR A 1 244 ? -0.616 -17.287 36.181 1.00 88.19 244 THR A O 1
ATOM 1890 N N . TYR A 1 245 ? -1.113 -15.226 35.460 1.00 87.06 245 TYR A N 1
ATOM 1891 C CA . TYR A 1 245 ? -2.304 -15.626 34.718 1.00 87.06 245 TYR A CA 1
ATOM 1892 C C . TYR A 1 245 ? -1.961 -16.539 33.536 1.00 87.06 245 TYR A C 1
ATOM 1894 O O . TYR A 1 245 ? -2.642 -17.544 33.340 1.00 87.06 245 TYR A O 1
ATOM 1902 N N . LEU A 1 246 ? -0.910 -16.219 32.774 1.00 86.88 246 LEU A N 1
ATOM 1903 C CA . LEU A 1 246 ? -0.435 -17.041 31.657 1.00 86.88 246 LEU A CA 1
ATOM 1904 C C . LEU A 1 246 ? 0.112 -18.394 32.137 1.00 86.88 246 LEU A C 1
ATOM 1906 O O . LEU A 1 246 ? -0.271 -19.431 31.596 1.00 86.88 246 LEU A O 1
ATOM 1910 N N . ASP A 1 247 ? 0.938 -18.393 33.183 1.00 85.44 247 ASP A N 1
ATOM 1911 C CA . ASP A 1 247 ? 1.577 -19.591 33.739 1.00 85.44 247 ASP A CA 1
ATOM 1912 C C . ASP A 1 247 ? 0.565 -20.497 34.460 1.00 85.44 247 ASP A C 1
ATOM 1914 O O . ASP A 1 247 ? 0.587 -21.725 34.336 1.00 85.44 247 ASP A O 1
ATOM 1918 N N . GLY A 1 248 ? -0.373 -19.887 35.188 1.00 77.25 248 GLY A N 1
ATOM 1919 C CA . GLY A 1 248 ? -1.452 -20.559 35.907 1.00 77.25 248 GLY A CA 1
ATOM 1920 C C . GLY A 1 248 ? -2.563 -21.093 35.001 1.00 77.25 248 GLY A C 1
ATOM 1921 O O . GLY A 1 248 ? -3.407 -21.867 35.459 1.00 77.25 248 GLY A O 1
ATOM 1922 N N . ALA A 1 249 ? -2.569 -20.730 33.714 1.00 65.19 249 ALA A N 1
ATOM 1923 C CA . ALA A 1 249 ? -3.577 -21.182 32.761 1.00 65.19 249 ALA A CA 1
ATOM 1924 C C . ALA A 1 249 ? -3.471 -22.680 32.399 1.00 65.19 249 ALA A C 1
ATOM 1926 O O . ALA A 1 249 ? -4.403 -23.243 31.812 1.00 65.19 249 ALA A O 1
ATOM 1927 N N . GLY A 1 250 ? -2.373 -23.355 32.763 1.00 66.19 250 GLY A N 1
ATOM 1928 C CA . GLY A 1 250 ? -2.186 -24.790 32.533 1.00 66.19 250 GLY A CA 1
ATOM 1929 C C . GLY A 1 250 ? -2.396 -25.200 31.065 1.00 66.19 250 GLY A C 1
ATOM 1930 O O . GLY A 1 250 ? -1.917 -24.541 30.150 1.00 66.19 250 GLY A O 1
ATOM 1931 N N . GLN A 1 251 ? -3.128 -26.301 30.831 1.00 61.22 251 GLN A N 1
ATOM 1932 C CA . GLN A 1 251 ? -3.432 -26.831 29.485 1.00 61.22 251 GLN A CA 1
ATOM 1933 C C . GLN A 1 251 ? -4.549 -26.073 28.739 1.00 61.22 251 GLN A C 1
ATOM 1935 O O . GLN A 1 251 ? -4.795 -26.382 27.573 1.00 61.22 251 GLN A O 1
ATOM 1940 N N . MET A 1 252 ? -5.251 -25.118 29.371 1.00 71.56 252 MET A N 1
ATOM 1941 C CA . MET A 1 252 ? -6.388 -24.441 28.735 1.00 71.56 252 MET A CA 1
ATOM 1942 C C . MET A 1 252 ? -6.428 -22.937 29.047 1.00 71.56 252 MET A C 1
ATOM 1944 O O . MET A 1 252 ? -7.061 -22.529 30.028 1.00 71.56 252 MET A O 1
ATOM 1948 N N . PRO A 1 253 ? -5.808 -22.096 28.198 1.00 75.25 253 PRO A N 1
ATOM 1949 C CA . PRO A 1 253 ? -5.895 -20.648 28.331 1.00 75.25 253 PRO A CA 1
ATOM 1950 C C . PRO A 1 253 ? -7.352 -20.182 28.277 1.00 75.25 253 PRO A C 1
ATOM 1952 O O . PRO A 1 253 ? -8.115 -20.558 27.383 1.00 75.25 253 PRO A O 1
ATOM 1955 N N . ARG A 1 254 ? -7.753 -19.370 29.261 1.00 84.75 254 ARG A N 1
ATOM 1956 C CA . ARG A 1 254 ? -9.072 -18.727 29.279 1.00 84.75 254 ARG A CA 1
ATOM 1957 C C . ARG A 1 254 ? -8.972 -17.350 28.610 1.00 84.75 254 ARG A C 1
ATOM 1959 O O . ARG A 1 254 ? -7.916 -16.732 28.649 1.00 84.75 254 ARG A O 1
ATOM 1966 N N . PRO A 1 255 ? -10.042 -16.848 27.977 1.00 89.88 255 PRO A N 1
ATOM 1967 C CA . PRO A 1 255 ? -10.059 -15.469 27.506 1.00 89.88 255 PRO A CA 1
ATOM 1968 C C . PRO A 1 255 ? -10.091 -14.488 28.687 1.00 89.88 255 PRO A C 1
ATOM 1970 O O . PRO A 1 255 ? -10.784 -14.729 29.680 1.00 89.88 255 PRO A O 1
ATOM 1973 N N . LEU A 1 256 ? -9.399 -13.359 28.546 1.00 90.56 256 LEU A N 1
ATOM 1974 C CA . LEU A 1 256 ? -9.390 -12.241 29.490 1.00 90.56 256 LEU A CA 1
ATOM 1975 C C . LEU A 1 256 ? -9.472 -10.931 28.705 1.00 90.56 256 LEU A C 1
ATOM 1977 O O . LEU A 1 256 ? -8.810 -10.779 27.681 1.00 90.56 256 LEU A O 1
ATOM 1981 N N . VAL A 1 257 ? -10.279 -9.980 29.174 1.00 92.19 257 VAL A N 1
ATOM 1982 C CA . VAL A 1 257 ? -10.333 -8.628 28.609 1.00 92.19 257 VAL A CA 1
ATOM 1983 C C . VAL A 1 257 ? -9.603 -7.671 29.538 1.00 92.19 257 VAL A C 1
ATOM 1985 O O . VAL A 1 257 ? -10.057 -7.417 30.651 1.00 92.19 257 VAL A O 1
ATOM 1988 N N . LEU A 1 258 ? -8.508 -7.099 29.051 1.00 91.25 258 LEU A N 1
ATOM 1989 C CA . LEU A 1 258 ? -7.779 -6.044 29.744 1.00 91.25 258 LEU A CA 1
ATOM 1990 C C . LEU A 1 258 ? -8.361 -4.683 29.355 1.00 91.25 258 LEU A C 1
ATOM 1992 O O . LEU A 1 258 ? -8.436 -4.347 28.170 1.00 91.25 258 LEU A O 1
ATOM 1996 N N . THR A 1 259 ? -8.821 -3.915 30.337 1.00 91.31 259 THR A N 1
ATOM 1997 C CA . THR A 1 259 ? -9.340 -2.557 30.130 1.00 91.31 259 THR A CA 1
ATOM 1998 C C . THR A 1 259 ? -8.264 -1.505 30.401 1.00 91.31 259 THR A C 1
ATOM 2000 O O . THR A 1 259 ? -7.173 -1.820 30.867 1.00 91.31 259 THR A O 1
ATOM 2003 N N . GLY A 1 260 ? -8.521 -0.255 30.004 1.00 86.69 260 GLY A N 1
ATOM 2004 C CA . GLY A 1 260 ? -7.628 0.876 30.289 1.00 86.69 260 GLY A CA 1
ATOM 2005 C C . GLY A 1 260 ? -6.383 1.000 29.397 1.00 86.69 260 GLY A C 1
ATOM 2006 O O . GLY A 1 260 ? -5.856 2.100 29.262 1.00 86.69 260 GLY A O 1
ATOM 2007 N N . LEU A 1 261 ? -5.960 -0.061 28.697 1.00 87.44 261 LEU A N 1
ATOM 2008 C CA . LEU A 1 261 ? -4.696 -0.080 27.933 1.00 87.44 261 LEU A CA 1
ATOM 2009 C C . LEU A 1 261 ? -4.632 0.904 26.751 1.00 87.44 261 LEU A C 1
ATOM 2011 O O . LEU A 1 261 ? -3.556 1.336 26.349 1.00 87.44 261 LEU A O 1
ATOM 2015 N N . MET A 1 262 ? -5.780 1.267 26.177 1.00 88.69 262 MET A N 1
ATOM 2016 C CA . MET A 1 262 ? -5.845 2.143 24.998 1.00 88.69 262 MET A CA 1
ATOM 2017 C C . MET A 1 262 ? -5.935 3.635 25.353 1.00 88.69 262 MET A C 1
ATOM 2019 O O . MET A 1 262 ? -5.988 4.467 24.451 1.00 88.69 262 MET A O 1
ATOM 2023 N N . GLY A 1 263 ? -5.982 3.998 26.642 1.00 86.12 263 GLY A N 1
ATOM 2024 C CA . GLY A 1 263 ? -6.216 5.382 27.075 1.00 86.12 263 GLY A CA 1
ATOM 2025 C C . GLY A 1 263 ? -5.167 6.379 26.568 1.00 86.12 263 GLY A C 1
ATOM 2026 O O . GLY A 1 263 ? -5.507 7.517 26.259 1.00 86.12 263 GLY A O 1
ATOM 2027 N N . GLY A 1 264 ? -3.913 5.937 26.427 1.00 88.44 264 GLY A N 1
ATOM 2028 C CA . GLY A 1 264 ? -2.809 6.755 25.916 1.00 88.44 264 GLY A CA 1
ATOM 2029 C C . GLY A 1 264 ? -2.686 6.802 24.391 1.00 88.44 264 GLY A C 1
ATOM 2030 O O . GLY A 1 264 ? -1.803 7.487 23.887 1.00 88.44 264 GLY A O 1
ATOM 2031 N N . TRP A 1 265 ? -3.516 6.077 23.633 1.00 94.12 265 TRP A N 1
ATOM 2032 C CA . TRP A 1 265 ? -3.383 6.035 22.174 1.00 94.12 265 TRP A CA 1
ATOM 2033 C C . TRP A 1 265 ? -3.818 7.367 21.540 1.00 94.12 265 TRP A C 1
ATOM 2035 O O . TRP A 1 265 ? -4.965 7.785 21.743 1.00 94.12 265 TRP A O 1
ATOM 2045 N N . PRO A 1 266 ? -2.989 7.996 20.680 1.00 95.31 266 PRO A N 1
ATOM 2046 C CA . PRO A 1 266 ? -3.400 9.177 19.917 1.00 95.31 266 PRO A CA 1
ATOM 2047 C C . PRO A 1 266 ? -4.691 8.963 19.108 1.00 95.31 266 PRO A C 1
ATOM 2049 O O . PRO A 1 266 ? -5.472 9.904 18.940 1.00 95.31 266 PRO A O 1
ATOM 2052 N N . ALA A 1 267 ? -4.951 7.721 18.672 1.00 94.81 267 ALA A N 1
ATOM 2053 C CA . ALA A 1 267 ? -6.167 7.294 17.976 1.00 94.81 267 ALA A CA 1
ATOM 2054 C C . ALA A 1 267 ? -7.476 7.603 18.731 1.00 94.81 267 ALA A C 1
ATOM 2056 O O . ALA A 1 267 ? -8.534 7.728 18.105 1.00 94.81 267 ALA A O 1
ATOM 2057 N N . MET A 1 268 ? -7.419 7.743 20.062 1.00 92.94 268 MET A N 1
ATOM 2058 C CA . MET A 1 268 ? -8.579 8.022 20.917 1.00 92.94 268 MET A CA 1
ATOM 2059 C C . MET A 1 268 ? -8.879 9.525 21.063 1.00 92.94 268 MET A C 1
ATOM 2061 O O . MET A 1 268 ? -9.993 9.886 21.453 1.00 92.94 268 MET A O 1
ATOM 2065 N N . GLY A 1 269 ? -7.924 10.403 20.726 1.00 90.88 269 GLY A N 1
ATOM 2066 C CA . GLY A 1 269 ? -7.989 11.845 20.988 1.00 90.88 269 GLY A CA 1
ATOM 2067 C C . GLY A 1 269 ? -7.422 12.698 19.854 1.00 90.88 269 GLY A C 1
ATOM 2068 O O . GLY A 1 269 ? -8.165 13.096 18.961 1.00 90.88 269 GLY A O 1
ATOM 2069 N N . GLU A 1 270 ? -6.119 12.999 19.904 1.00 90.75 270 GLU A N 1
ATOM 2070 C CA . GLU A 1 270 ? -5.420 13.930 18.993 1.00 90.75 270 GLU A CA 1
ATOM 2071 C C . GLU A 1 270 ? -5.547 13.566 17.509 1.00 90.75 270 GLU A C 1
ATOM 2073 O O . GLU A 1 270 ? -5.546 14.435 16.633 1.00 90.75 270 GLU A O 1
ATOM 2078 N N . ARG A 1 271 ? -5.635 12.268 17.221 1.00 93.56 271 ARG A N 1
ATOM 2079 C CA . ARG A 1 271 ? -5.656 11.696 15.875 1.00 93.56 271 ARG A CA 1
ATOM 2080 C C . ARG A 1 271 ? -6.838 10.737 15.753 1.00 93.56 271 ARG A C 1
ATOM 2082 O O . ARG A 1 271 ? -6.649 9.534 15.613 1.00 93.56 271 ARG A O 1
ATOM 2089 N N . PRO A 1 272 ? -8.075 11.246 15.868 1.00 92.00 272 PRO A N 1
ATOM 2090 C CA . PRO A 1 272 ? -9.222 10.433 16.234 1.00 92.00 272 PRO A CA 1
ATOM 2091 C C . PRO A 1 272 ? -9.642 9.508 15.090 1.00 92.00 272 PRO A C 1
ATOM 2093 O O . PRO A 1 272 ? -10.181 9.966 14.081 1.00 92.00 272 PRO A O 1
ATOM 2096 N N . TRP A 1 273 ? -9.499 8.194 15.268 1.00 92.81 273 TRP A N 1
ATOM 2097 C CA . TRP A 1 273 ? -9.930 7.214 14.259 1.00 92.81 273 TRP A CA 1
ATOM 2098 C C . TRP A 1 273 ? -11.452 7.155 14.096 1.00 92.81 273 TRP A C 1
ATOM 2100 O O . TRP A 1 273 ? -11.943 6.752 13.049 1.00 92.81 273 TRP A O 1
ATOM 2110 N N . LYS A 1 274 ? -12.213 7.636 15.088 1.00 90.12 274 LYS A N 1
ATOM 2111 C CA . LYS A 1 274 ? -13.672 7.819 14.985 1.00 90.12 274 LYS A CA 1
ATOM 2112 C C . LYS A 1 274 ? -14.096 8.872 13.953 1.00 90.12 274 LYS A C 1
ATOM 2114 O O . LYS A 1 274 ? -15.280 8.942 13.634 1.00 90.12 274 LYS A O 1
ATOM 2119 N N . SER A 1 275 ? -13.165 9.709 13.483 1.00 90.12 275 SER A N 1
ATOM 2120 C CA . SER A 1 275 ? -13.425 10.735 12.475 1.00 90.12 275 SER A CA 1
ATOM 2121 C C . SER A 1 275 ? -13.140 10.184 11.074 1.00 90.12 275 SER A C 1
ATOM 2123 O O . SER A 1 275 ? -11.973 9.943 10.741 1.00 90.12 275 SER A O 1
ATOM 2125 N N . PRO A 1 276 ? -14.160 10.051 10.204 1.00 89.75 276 PRO A N 1
ATOM 2126 C CA . PRO A 1 276 ? -13.938 9.657 8.816 1.00 89.75 276 PRO A CA 1
ATOM 2127 C C . PRO A 1 276 ? -13.011 10.638 8.092 1.00 89.75 276 PRO A C 1
ATOM 2129 O O . PRO A 1 276 ? -12.135 10.225 7.339 1.00 89.75 276 PRO A O 1
ATOM 2132 N N . GLY A 1 277 ? -13.142 11.939 8.375 1.00 88.88 277 GLY A N 1
ATOM 2133 C CA . GLY A 1 277 ? -12.281 12.977 7.807 1.00 88.88 277 GLY A CA 1
ATOM 2134 C C . GLY A 1 277 ? -10.797 12.772 8.126 1.00 88.88 277 GLY A C 1
ATOM 2135 O O . GLY A 1 277 ? -9.954 12.959 7.246 1.00 88.88 277 GLY A O 1
ATOM 2136 N N . TYR A 1 278 ? -10.468 12.326 9.346 1.00 91.12 278 TYR A N 1
ATOM 2137 C CA . TYR A 1 278 ? -9.092 11.986 9.713 1.00 91.12 278 TYR A CA 1
ATOM 2138 C C . TYR A 1 278 ? -8.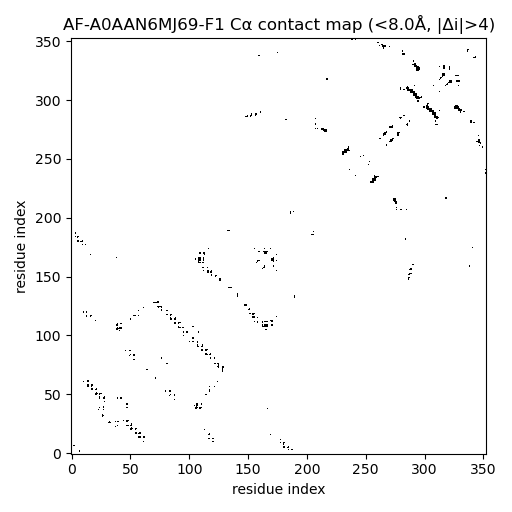564 10.809 8.880 1.00 91.12 278 TYR A C 1
ATOM 2140 O O . TYR A 1 278 ? -7.534 10.947 8.217 1.00 91.12 278 TYR A O 1
ATOM 2148 N N . LEU A 1 279 ? -9.290 9.688 8.835 1.00 92.25 279 LEU A N 1
ATOM 2149 C CA . LEU A 1 279 ? -8.870 8.493 8.088 1.00 92.25 279 LEU A CA 1
ATOM 2150 C C . LEU A 1 279 ? -8.774 8.752 6.576 1.00 92.25 279 LEU A C 1
ATOM 2152 O O . LEU A 1 279 ? -7.822 8.315 5.925 1.00 92.25 279 LEU A O 1
ATOM 2156 N N . LEU A 1 280 ? -9.708 9.528 6.018 1.00 91.62 280 LEU A N 1
ATOM 2157 C CA . LEU A 1 280 ? -9.649 9.986 4.631 1.00 91.62 280 LEU A CA 1
ATOM 2158 C C . LEU A 1 280 ? -8.400 10.838 4.396 1.00 91.62 280 LEU A C 1
ATOM 2160 O O . LEU A 1 280 ? -7.692 10.614 3.419 1.00 91.62 280 LEU A O 1
ATOM 2164 N N . SER A 1 281 ? -8.066 11.767 5.297 1.00 89.62 281 SER A N 1
ATOM 2165 C CA . SER A 1 281 ? -6.855 12.586 5.147 1.00 89.62 281 SER A CA 1
ATOM 2166 C C . SER A 1 281 ? -5.571 11.749 5.103 1.00 89.62 281 SER A C 1
ATOM 2168 O O . SER A 1 281 ? -4.696 12.041 4.293 1.00 89.62 281 SER A O 1
ATOM 2170 N N . ARG A 1 282 ? -5.499 10.652 5.874 1.00 91.62 282 ARG A N 1
ATOM 2171 C CA . ARG A 1 282 ? -4.364 9.706 5.885 1.00 91.62 282 ARG A CA 1
ATOM 2172 C C . ARG A 1 282 ? -4.293 8.785 4.672 1.00 91.62 282 ARG A C 1
ATOM 2174 O O . ARG A 1 282 ? -3.302 8.088 4.480 1.00 91.62 282 ARG A O 1
ATOM 2181 N N . THR A 1 283 ? -5.329 8.782 3.842 1.00 93.31 283 THR A N 1
ATOM 2182 C CA . THR A 1 283 ? -5.444 7.931 2.652 1.00 93.31 283 THR A CA 1
ATOM 2183 C C . THR A 1 283 ? -5.542 8.754 1.372 1.00 93.31 283 THR A C 1
ATOM 2185 O O . THR A 1 283 ? -6.189 8.338 0.413 1.00 93.31 283 THR A O 1
ATOM 2188 N N . PHE A 1 284 ? -4.916 9.935 1.342 1.00 91.44 284 PHE A N 1
ATOM 2189 C CA . PHE A 1 284 ? -5.001 10.884 0.226 1.00 91.44 284 PHE A CA 1
ATOM 2190 C C . PHE A 1 284 ? -6.444 11.263 -0.126 1.00 91.44 284 PHE A C 1
ATOM 2192 O O . PHE A 1 284 ? -6.776 11.390 -1.294 1.00 91.44 284 PHE A O 1
ATOM 2199 N N . GLY A 1 285 ? -7.322 11.443 0.857 1.00 88.75 285 GLY A N 1
ATOM 2200 C CA . GLY A 1 285 ? -8.757 11.652 0.639 1.00 88.75 285 GLY A CA 1
ATOM 2201 C C . GLY A 1 285 ? -9.523 10.364 0.316 1.00 88.75 285 GLY A C 1
ATOM 2202 O O . GLY A 1 285 ? -10.510 10.425 -0.404 1.00 88.75 285 GLY A O 1
ATOM 2203 N N . GLY A 1 286 ? -9.069 9.204 0.804 1.00 91.88 286 GLY A N 1
ATOM 2204 C CA . GLY A 1 286 ? -9.704 7.906 0.538 1.00 91.88 286 GLY A CA 1
ATOM 2205 C C . GLY A 1 286 ? -9.263 7.202 -0.750 1.00 91.88 286 GLY A C 1
ATOM 2206 O O . GLY A 1 286 ? -9.878 6.215 -1.141 1.00 91.88 286 GLY A O 1
ATOM 2207 N N . ARG A 1 287 ? -8.212 7.682 -1.418 1.00 94.06 287 ARG A N 1
ATOM 2208 C CA . ARG A 1 287 ? -7.710 7.133 -2.689 1.00 94.06 287 ARG A CA 1
ATOM 2209 C C . ARG A 1 287 ? -6.775 5.935 -2.537 1.00 94.06 287 ARG A C 1
ATOM 2211 O O . ARG A 1 287 ? -6.594 5.213 -3.513 1.00 94.06 287 ARG A O 1
ATOM 2218 N N . ARG A 1 288 ? -6.205 5.708 -1.347 1.00 96.50 288 ARG A N 1
ATOM 2219 C CA . ARG A 1 288 ? -5.432 4.483 -1.079 1.00 96.50 288 ARG A CA 1
ATOM 2220 C C . ARG A 1 288 ? -6.316 3.256 -1.282 1.00 96.50 288 ARG A C 1
ATOM 2222 O O . ARG A 1 288 ? -7.461 3.254 -0.829 1.00 96.50 288 ARG A O 1
ATOM 2229 N N . LEU A 1 289 ? -5.802 2.240 -1.961 1.00 97.56 289 LEU A N 1
ATOM 2230 C CA . LEU A 1 289 ? -6.542 1.017 -2.244 1.00 97.56 289 LEU A CA 1
ATOM 2231 C C . LEU A 1 289 ? -6.438 0.027 -1.085 1.00 97.56 289 LEU A C 1
ATOM 2233 O O . LEU A 1 289 ? -5.377 -0.145 -0.491 1.00 97.56 289 LEU A O 1
ATOM 2237 N N . VAL A 1 290 ? -7.536 -0.665 -0.796 1.00 96.62 290 VAL A N 1
ATOM 2238 C CA . VAL A 1 290 ? -7.609 -1.694 0.244 1.00 96.62 290 VAL A CA 1
ATOM 2239 C C . VAL A 1 290 ? -8.374 -2.923 -0.260 1.00 96.62 290 VAL A C 1
ATOM 2241 O O . VAL A 1 290 ? -9.332 -2.773 -1.026 1.00 96.62 290 VAL A O 1
ATOM 2244 N N . PRO A 1 291 ? -7.972 -4.144 0.134 1.00 95.50 291 PRO A N 1
ATOM 2245 C CA . PRO A 1 291 ? -8.746 -5.344 -0.146 1.00 95.50 291 PRO A CA 1
ATOM 2246 C C . PRO A 1 291 ? -9.941 -5.429 0.807 1.00 95.50 291 PRO A C 1
ATOM 2248 O O . PRO A 1 291 ? -9.790 -5.348 2.021 1.00 95.50 291 PRO A O 1
ATOM 2251 N N . VAL A 1 292 ? -11.133 -5.602 0.254 1.00 94.12 292 VAL A N 1
ATOM 2252 C CA . VAL A 1 292 ? -12.392 -5.709 0.988 1.00 94.12 292 VAL A CA 1
ATOM 2253 C C . VAL A 1 292 ? -13.039 -7.037 0.637 1.00 94.12 292 VAL A C 1
ATOM 2255 O O . VAL A 1 292 ? -13.204 -7.369 -0.539 1.00 94.12 292 VAL A O 1
ATOM 2258 N N . GLU A 1 293 ? -13.420 -7.787 1.661 1.00 93.19 293 GLU A N 1
ATOM 2259 C CA . GLU A 1 293 ? -14.278 -8.954 1.518 1.00 93.19 293 GLU A CA 1
ATOM 2260 C C . GLU A 1 293 ? -15.713 -8.494 1.289 1.00 93.19 293 GLU A C 1
ATOM 2262 O O . GLU A 1 293 ? -16.242 -7.681 2.047 1.00 93.19 293 GLU A O 1
ATOM 2267 N N . VAL A 1 294 ? -16.344 -9.000 0.237 1.00 89.62 294 VAL A N 1
ATOM 2268 C CA . VAL A 1 294 ? -17.723 -8.680 -0.124 1.00 89.62 294 VAL A CA 1
ATOM 2269 C C . VAL A 1 294 ? -18.511 -9.976 -0.156 1.00 89.62 294 VAL A C 1
ATOM 2271 O O . VAL A 1 294 ? -18.144 -10.904 -0.869 1.00 89.62 294 VAL A O 1
ATOM 2274 N N . GLY A 1 295 ? -19.582 -10.046 0.628 1.00 84.88 295 GLY A N 1
ATOM 2275 C CA . GLY A 1 295 ? -20.427 -11.232 0.726 1.00 84.88 295 GLY A CA 1
ATOM 2276 C C . GLY A 1 295 ? -21.217 -11.265 2.030 1.00 84.88 295 GLY A C 1
ATOM 2277 O O . GLY A 1 295 ? -21.186 -10.326 2.826 1.00 84.88 295 GLY A O 1
ATOM 2278 N N . ARG A 1 296 ? -21.972 -12.341 2.258 1.00 78.94 296 ARG A N 1
ATOM 2279 C CA . ARG A 1 296 ? -22.699 -12.544 3.522 1.00 78.94 296 ARG A CA 1
ATOM 2280 C C . ARG A 1 296 ? -21.854 -13.308 4.546 1.00 78.94 296 ARG A C 1
ATOM 2282 O O . ARG A 1 296 ? -21.874 -12.937 5.719 1.00 78.94 296 ARG A O 1
ATOM 2289 N N . SER A 1 297 ? -21.115 -14.322 4.107 1.00 77.19 297 SER A N 1
ATOM 2290 C CA . SER A 1 297 ? -20.188 -15.119 4.915 1.00 77.19 297 SER A CA 1
ATOM 2291 C C . SER A 1 297 ? -19.057 -15.656 4.040 1.00 77.19 297 SER A C 1
ATOM 2293 O O . SER A 1 297 ? -19.285 -15.893 2.861 1.00 77.19 297 SER A O 1
ATOM 2295 N N . TYR A 1 298 ? -17.874 -15.911 4.607 1.00 74.75 298 TYR A N 1
ATOM 2296 C CA . TYR A 1 298 ? -16.720 -16.471 3.879 1.00 74.75 298 TYR A CA 1
ATOM 2297 C C . TYR A 1 298 ? -16.962 -17.879 3.306 1.00 74.75 298 TYR A C 1
ATOM 2299 O O . TYR A 1 298 ? -16.180 -18.357 2.491 1.00 74.75 298 TYR A O 1
ATOM 2307 N N . VAL A 1 299 ? -18.035 -18.547 3.742 1.00 76.12 299 VAL A N 1
ATOM 2308 C CA . VAL A 1 299 ? -18.468 -19.861 3.240 1.00 76.12 299 VAL A CA 1
ATOM 2309 C C . VAL A 1 299 ? -19.542 -19.777 2.152 1.00 76.12 299 VAL A C 1
ATOM 2311 O O . VAL A 1 299 ? -19.911 -20.805 1.593 1.00 76.12 299 VAL A O 1
ATOM 2314 N N . ASP A 1 300 ? -20.073 -18.586 1.868 1.00 77.69 300 ASP A N 1
ATOM 2315 C CA . ASP A 1 300 ? -21.141 -18.415 0.882 1.00 77.69 300 ASP A CA 1
ATOM 2316 C C . ASP A 1 300 ? -20.548 -18.270 -0.530 1.00 77.69 300 ASP A C 1
ATOM 2318 O O . ASP A 1 300 ? -19.565 -17.561 -0.721 1.00 77.69 300 ASP A O 1
ATOM 2322 N N . GLU A 1 301 ? -21.191 -18.854 -1.548 1.00 74.75 301 GLU A N 1
ATOM 2323 C CA . GLU A 1 301 ? -20.733 -18.781 -2.954 1.00 74.75 301 GLU A CA 1
ATOM 2324 C C . GLU A 1 301 ? -20.626 -17.344 -3.499 1.00 74.75 301 GLU A C 1
ATOM 2326 O O . GLU A 1 301 ? -19.869 -17.075 -4.427 1.00 74.75 301 GLU A O 1
ATOM 2331 N N . GLY A 1 302 ? -21.381 -16.407 -2.918 1.00 78.94 302 GLY A N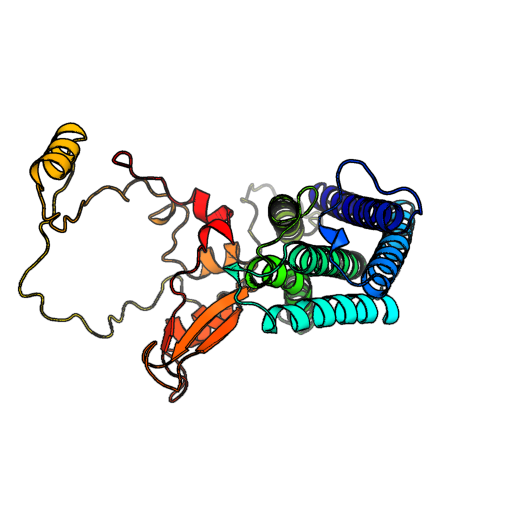 1
ATOM 2332 C CA . GLY A 1 302 ? -21.329 -14.985 -3.261 1.00 78.94 302 GLY A CA 1
ATOM 2333 C C . GLY A 1 302 ? -20.199 -14.207 -2.580 1.00 78.94 302 GLY A C 1
ATOM 2334 O O . GLY A 1 302 ? -20.173 -12.983 -2.703 1.00 78.94 302 GLY A O 1
ATOM 2335 N N . TRP A 1 303 ? -19.321 -14.870 -1.819 1.00 86.25 303 TRP A N 1
ATOM 2336 C CA . TRP A 1 303 ? -18.176 -14.233 -1.175 1.00 86.25 303 TRP A CA 1
ATOM 2337 C C . TRP A 1 303 ? -16.993 -14.095 -2.128 1.00 86.25 303 TRP A C 1
ATOM 2339 O O . TRP A 1 303 ? -16.635 -15.015 -2.861 1.00 86.25 303 TRP A O 1
ATOM 2349 N N . GLY A 1 304 ? -16.344 -12.937 -2.082 1.00 86.00 304 GLY A N 1
ATOM 2350 C CA . GLY A 1 304 ? -15.091 -12.708 -2.783 1.00 86.00 304 GLY A CA 1
ATOM 2351 C C . GLY A 1 304 ? -14.348 -11.493 -2.253 1.00 86.00 304 GLY A C 1
ATOM 2352 O O . GLY A 1 304 ? -14.874 -10.700 -1.473 1.00 86.00 304 GLY A O 1
ATOM 2353 N N . GLN A 1 305 ? -13.109 -11.328 -2.707 1.00 90.06 305 GLN A N 1
ATOM 2354 C CA . GLN A 1 305 ? -12.276 -10.178 -2.369 1.00 90.06 305 GLN A CA 1
ATOM 2355 C C . GLN A 1 305 ? -12.210 -9.195 -3.535 1.00 90.06 305 GLN A C 1
ATOM 2357 O O . GLN A 1 305 ? -12.061 -9.582 -4.696 1.00 90.06 305 GLN A O 1
ATOM 2362 N N . ARG A 1 306 ? -12.308 -7.901 -3.227 1.00 91.69 306 ARG A N 1
ATOM 2363 C CA . ARG A 1 306 ? -12.177 -6.814 -4.203 1.00 91.69 306 ARG A CA 1
ATOM 2364 C C . ARG A 1 306 ? -11.208 -5.767 -3.687 1.00 91.69 306 ARG A C 1
ATOM 2366 O O . ARG A 1 306 ? -11.227 -5.438 -2.510 1.00 91.69 306 ARG A O 1
ATOM 2373 N N . VAL A 1 307 ? -10.395 -5.208 -4.575 1.00 95.19 307 VAL A N 1
ATOM 2374 C CA . VAL A 1 307 ? -9.551 -4.054 -4.252 1.00 95.19 307 VAL A CA 1
ATOM 2375 C C . VAL A 1 307 ? -10.304 -2.786 -4.641 1.00 95.19 307 VAL A C 1
ATOM 2377 O O . VAL A 1 307 ? -10.627 -2.596 -5.813 1.00 95.19 307 VAL A O 1
ATOM 2380 N N . VAL A 1 308 ? -10.599 -1.940 -3.659 1.00 95.19 308 VAL A N 1
ATOM 2381 C CA . VAL A 1 308 ? -11.374 -0.699 -3.821 1.00 95.19 308 VAL A CA 1
ATOM 2382 C C . VAL A 1 308 ? -10.666 0.462 -3.133 1.00 95.19 308 VAL A C 1
ATOM 2384 O O . VAL A 1 308 ? -9.783 0.248 -2.303 1.00 95.19 308 VAL A O 1
ATOM 2387 N N . GLY A 1 309 ? -11.035 1.700 -3.465 1.00 95.81 309 GLY A N 1
ATOM 2388 C CA . GLY A 1 309 ? -10.541 2.865 -2.726 1.00 95.81 309 GLY A CA 1
ATOM 2389 C C . GLY A 1 309 ? -11.054 2.855 -1.286 1.00 95.81 309 GLY A C 1
ATOM 2390 O O . GLY A 1 309 ? -12.207 2.513 -1.038 1.00 95.81 309 GLY A O 1
ATOM 2391 N N . PHE A 1 310 ? -10.229 3.259 -0.323 1.00 95.50 310 PHE A N 1
ATOM 2392 C CA . PHE A 1 310 ? -10.625 3.330 1.084 1.00 95.50 310 PHE A CA 1
ATOM 2393 C C . PHE A 1 310 ? -11.853 4.231 1.302 1.00 95.50 310 PHE A C 1
ATOM 2395 O O . PHE A 1 310 ? -12.751 3.890 2.067 1.00 95.50 310 PHE A O 1
ATOM 2402 N N . GLY A 1 311 ? -11.935 5.356 0.589 1.00 92.62 311 GLY A N 1
ATOM 2403 C CA . GLY A 1 311 ? -13.091 6.252 0.624 1.00 92.62 311 GLY A CA 1
ATOM 2404 C C . GLY A 1 311 ? -14.348 5.615 0.034 1.00 92.62 311 GLY A C 1
ATOM 2405 O O . GLY A 1 311 ? -15.412 5.728 0.634 1.00 92.62 311 GLY A O 1
ATOM 2406 N N . GLU A 1 312 ? -14.211 4.875 -1.074 1.00 92.44 312 GLU A N 1
ATOM 2407 C CA . GLU A 1 312 ? -15.308 4.075 -1.641 1.00 92.44 312 GLU A CA 1
ATOM 2408 C C . GLU A 1 312 ? -15.780 3.024 -0.631 1.00 92.44 312 GLU A C 1
ATOM 2410 O O . GLU A 1 312 ? -16.983 2.845 -0.443 1.00 92.44 312 GLU A O 1
ATOM 2415 N N . PHE A 1 313 ? -14.840 2.359 0.054 1.00 93.12 313 PHE A N 1
ATOM 2416 C CA . PHE A 1 313 ? -15.164 1.367 1.071 1.00 93.12 313 PHE A CA 1
ATOM 2417 C C . PHE A 1 313 ? -16.036 1.962 2.176 1.00 93.12 313 PHE A C 1
ATOM 2419 O O . PHE A 1 313 ? -17.108 1.433 2.493 1.00 93.12 313 PHE A O 1
ATOM 2426 N N . LEU A 1 314 ? -15.591 3.088 2.736 1.00 91.06 314 LEU A N 1
ATOM 2427 C CA . LEU A 1 314 ? -16.370 3.770 3.750 1.00 91.06 314 LEU A CA 1
ATOM 2428 C C . LEU A 1 314 ? -17.745 4.152 3.182 1.00 91.06 314 LEU A C 1
ATOM 2430 O O . LEU A 1 314 ? -18.759 3.917 3.844 1.00 91.06 314 LEU A O 1
ATOM 2434 N N . GLU A 1 315 ? -17.800 4.778 1.997 1.00 88.62 315 GLU A N 1
ATOM 2435 C CA . GLU A 1 315 ? -19.036 5.368 1.449 1.00 88.62 315 GLU A CA 1
ATOM 2436 C C . GLU A 1 315 ? -20.101 4.303 1.271 1.00 88.62 315 GLU A C 1
ATOM 2438 O O . GLU A 1 315 ? -21.244 4.444 1.706 1.00 88.62 315 GLU A O 1
ATOM 2443 N N . ARG A 1 316 ? -19.687 3.205 0.650 1.00 87.44 316 ARG A N 1
ATOM 2444 C CA . ARG A 1 316 ? -20.579 2.170 0.168 1.00 87.44 316 ARG A CA 1
ATOM 2445 C C . ARG A 1 316 ? -21.023 1.227 1.272 1.00 87.44 316 ARG A C 1
ATOM 2447 O O . ARG A 1 316 ? -22.201 0.879 1.307 1.00 87.44 316 ARG A O 1
ATOM 2454 N N . TRP A 1 317 ? -20.121 0.825 2.169 1.00 87.31 317 TRP A N 1
ATOM 2455 C CA . TRP A 1 317 ? -20.411 -0.224 3.154 1.00 87.31 317 TRP A CA 1
ATOM 2456 C C . TRP A 1 317 ? -20.494 0.262 4.601 1.00 87.31 317 TRP A C 1
ATOM 2458 O O . TRP A 1 317 ? -21.192 -0.376 5.384 1.00 87.31 317 TRP A O 1
ATOM 2468 N N . VAL A 1 318 ? -19.855 1.379 4.967 1.00 86.56 318 VAL A N 1
ATOM 2469 C CA . VAL A 1 318 ? -19.887 1.885 6.354 1.00 86.56 318 VAL A CA 1
ATOM 2470 C C . VAL A 1 318 ? -20.998 2.916 6.549 1.00 86.56 318 VAL A C 1
ATOM 2472 O O . VAL A 1 318 ? -21.788 2.788 7.478 1.00 86.56 318 VAL A O 1
ATOM 2475 N N . VAL A 1 319 ? -21.093 3.922 5.673 1.00 81.25 319 VAL A N 1
ATOM 2476 C CA . VAL A 1 319 ? -22.131 4.970 5.771 1.00 81.25 319 VAL A CA 1
ATOM 2477 C C . VAL A 1 319 ? -23.377 4.608 4.976 1.00 81.25 319 VAL A C 1
ATOM 2479 O O . VAL A 1 319 ? -24.484 4.699 5.497 1.00 81.25 319 VAL A O 1
ATOM 2482 N N . GLY A 1 320 ? -23.209 4.160 3.731 1.00 72.38 320 GLY A N 1
ATOM 2483 C CA . GLY A 1 320 ? -24.316 3.787 2.850 1.00 72.38 320 GLY A CA 1
ATOM 2484 C C . GLY A 1 320 ? -25.035 2.493 3.240 1.00 72.38 320 GLY A C 1
ATOM 2485 O O . GLY A 1 320 ? -26.033 2.154 2.610 1.00 72.38 320 GLY A O 1
ATOM 2486 N N . GLY A 1 321 ? -24.541 1.764 4.250 1.00 65.31 321 GLY A N 1
ATOM 2487 C CA . GLY A 1 321 ? -25.144 0.522 4.747 1.00 65.31 321 GLY A CA 1
ATOM 2488 C C . GLY A 1 321 ? -25.145 -0.642 3.747 1.00 65.31 321 GLY A C 1
ATOM 2489 O O . GLY A 1 321 ? -25.847 -1.628 3.970 1.00 65.31 321 GLY A O 1
ATOM 2490 N N . GLY A 1 322 ? -24.375 -0.541 2.657 1.00 61.75 322 GLY A N 1
A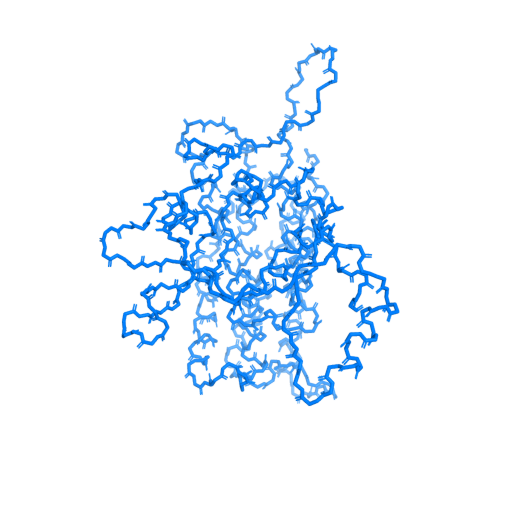TOM 2491 C CA . GLY A 1 322 ? -24.419 -1.454 1.516 1.00 61.75 322 GLY A CA 1
ATOM 2492 C C . GLY A 1 322 ? -25.636 -1.199 0.619 1.00 61.75 322 GLY A C 1
ATOM 2493 O O . GLY A 1 322 ? -26.761 -1.014 1.084 1.00 61.75 322 GLY A O 1
ATOM 2494 N N . ARG A 1 323 ? -25.452 -1.229 -0.707 1.00 64.44 323 ARG A N 1
ATOM 2495 C CA . ARG A 1 323 ? -26.604 -1.246 -1.623 1.00 64.44 323 ARG A CA 1
ATOM 2496 C C . ARG A 1 323 ? -27.382 -2.549 -1.428 1.00 64.44 323 ARG A C 1
ATOM 2498 O O . ARG A 1 323 ? -26.784 -3.615 -1.278 1.00 64.44 323 ARG A O 1
ATOM 2505 N N . LYS A 1 324 ? -28.720 -2.480 -1.470 1.00 60.22 324 LYS A N 1
ATOM 2506 C CA . LYS A 1 324 ? -29.584 -3.674 -1.424 1.00 60.22 324 LYS A CA 1
ATOM 2507 C C . LYS A 1 324 ? -29.102 -4.697 -2.463 1.00 60.22 324 LYS A C 1
ATOM 2509 O O . LYS A 1 324 ? -29.128 -4.408 -3.654 1.00 60.22 324 LYS A O 1
ATOM 2514 N N . GLY A 1 325 ? -28.675 -5.871 -1.996 1.00 65.19 325 GLY A N 1
ATOM 2515 C CA . GLY A 1 325 ? -28.212 -6.980 -2.838 1.00 65.19 325 GLY A CA 1
ATOM 2516 C C . GLY A 1 325 ? -26.692 -7.131 -2.992 1.00 65.19 325 GLY A C 1
ATOM 2517 O O . GLY A 1 325 ? -26.264 -8.182 -3.445 1.00 65.19 325 GLY A O 1
ATOM 2518 N N . GLU A 1 326 ? -25.865 -6.162 -2.578 1.00 68.19 326 GLU A N 1
ATOM 2519 C CA . GLU A 1 326 ? -24.394 -6.242 -2.738 1.00 68.19 326 GLU A CA 1
ATOM 2520 C C . GLU A 1 326 ? -23.661 -6.971 -1.598 1.00 68.19 326 GLU A C 1
ATOM 2522 O O . GLU A 1 326 ? -22.444 -7.132 -1.648 1.00 68.19 326 GLU A O 1
ATOM 2527 N N . GLY A 1 327 ? -24.384 -7.435 -0.576 1.00 76.69 327 GLY A N 1
ATOM 2528 C CA . GLY A 1 327 ? -23.785 -8.071 0.599 1.00 76.69 327 GLY A CA 1
ATOM 2529 C C . GLY A 1 327 ? -23.069 -7.079 1.524 1.00 76.69 327 GLY A C 1
ATOM 2530 O O . GLY A 1 327 ? -23.060 -5.867 1.296 1.00 76.69 327 GLY A O 1
ATOM 2531 N N . LYS A 1 328 ? -22.501 -7.590 2.621 1.00 85.94 328 LYS A N 1
ATOM 2532 C CA . LYS A 1 328 ? -21.717 -6.776 3.556 1.00 85.94 328 LYS A CA 1
ATOM 2533 C C . LYS A 1 328 ? -20.293 -6.642 3.023 1.00 85.94 328 LYS A C 1
ATOM 2535 O O . LYS A 1 328 ? -19.759 -7.584 2.448 1.00 85.94 328 LYS A O 1
ATOM 2540 N N . GLY A 1 329 ? -19.703 -5.469 3.221 1.00 89.62 329 GLY A N 1
ATOM 2541 C CA . GLY A 1 329 ? -18.293 -5.218 2.945 1.00 89.62 329 GLY A CA 1
ATOM 2542 C C . GLY A 1 329 ? -17.514 -5.249 4.247 1.00 89.62 329 GLY A C 1
ATOM 2543 O O . GLY A 1 329 ? -17.919 -4.602 5.215 1.00 89.62 329 GLY A O 1
ATOM 2544 N N . TYR A 1 330 ? -16.411 -5.986 4.280 1.00 91.31 330 TYR A N 1
ATOM 2545 C CA . TYR A 1 330 ? -15.576 -6.107 5.463 1.00 91.31 330 TYR A CA 1
ATOM 2546 C C . TYR A 1 330 ? -14.092 -5.982 5.105 1.00 91.31 330 TYR A C 1
ATOM 2548 O O . TYR A 1 330 ? -13.540 -6.785 4.356 1.00 91.31 330 TYR A O 1
ATOM 2556 N N . LEU A 1 331 ? -13.436 -4.949 5.643 1.00 93.19 331 LEU A N 1
ATOM 2557 C CA . LEU A 1 331 ? -11.979 -4.811 5.609 1.00 93.19 331 LEU A CA 1
ATOM 2558 C C . LEU A 1 331 ? -11.392 -5.691 6.721 1.00 93.19 331 LEU A C 1
ATOM 2560 O O . LEU A 1 331 ? -11.178 -5.235 7.844 1.00 93.19 331 LEU A O 1
ATOM 2564 N N . ALA A 1 332 ? -11.213 -6.973 6.415 1.00 88.12 332 ALA A N 1
ATOM 2565 C CA . ALA A 1 332 ? -10.833 -8.004 7.372 1.00 88.12 332 ALA A CA 1
ATOM 2566 C C . ALA A 1 332 ? -9.409 -8.498 7.134 1.00 88.12 332 ALA A C 1
ATOM 2568 O O . ALA A 1 332 ? -8.949 -8.547 5.997 1.00 88.12 332 ALA A O 1
ATOM 2569 N N . GLN A 1 333 ? -8.729 -8.895 8.216 1.00 85.88 333 GLN A N 1
ATOM 2570 C CA . GLN A 1 333 ? -7.472 -9.662 8.181 1.00 85.88 333 GLN A CA 1
ATOM 2571 C C . GLN A 1 333 ? -6.362 -9.065 7.294 1.00 85.88 333 GLN A C 1
ATOM 2573 O O . GLN A 1 333 ? -5.440 -9.758 6.869 1.00 85.88 333 GLN A O 1
ATOM 2578 N N . TYR A 1 334 ? -6.421 -7.757 7.047 1.00 92.31 334 TYR A N 1
ATOM 2579 C CA . TYR A 1 334 ? -5.445 -7.038 6.250 1.00 92.31 334 TYR A CA 1
ATOM 2580 C C . TYR A 1 334 ? -4.502 -6.253 7.167 1.00 92.31 334 TYR A C 1
ATOM 2582 O O . TYR A 1 334 ? -4.992 -5.529 8.040 1.00 92.31 334 TYR A O 1
ATOM 2590 N N . PRO A 1 335 ? -3.168 -6.330 6.991 1.00 92.62 335 PRO A N 1
ATOM 2591 C CA . PRO A 1 335 ? -2.210 -5.573 7.795 1.00 92.62 335 PRO A CA 1
ATOM 2592 C C . PRO A 1 335 ? -2.218 -4.081 7.408 1.00 92.62 335 PRO A C 1
ATOM 2594 O O . PRO A 1 335 ? -1.250 -3.542 6.869 1.00 92.62 335 PRO A O 1
ATOM 2597 N N . LEU A 1 336 ? -3.323 -3.389 7.698 1.00 93.50 336 LEU A N 1
ATOM 2598 C CA . LEU A 1 336 ? -3.576 -2.007 7.289 1.00 93.50 336 LEU A CA 1
ATOM 2599 C C . LEU A 1 336 ? -2.511 -1.040 7.816 1.00 93.50 336 LEU A C 1
ATOM 2601 O O . LEU A 1 336 ? -2.100 -0.139 7.097 1.00 93.50 336 LEU A O 1
ATOM 2605 N N . LEU A 1 337 ? -2.018 -1.258 9.037 1.00 93.25 337 LEU A N 1
ATOM 2606 C CA . LEU A 1 337 ? -0.981 -0.419 9.651 1.00 93.25 337 LEU A CA 1
ATOM 2607 C C . LEU A 1 337 ? 0.380 -0.572 8.972 1.00 93.25 337 LEU A C 1
ATOM 2609 O O . LEU A 1 337 ? 1.179 0.356 8.970 1.00 93.25 337 LEU A O 1
ATOM 2613 N N . SER A 1 338 ? 0.631 -1.730 8.355 1.00 91.25 338 SER A N 1
ATOM 2614 C CA . SER A 1 338 ? 1.756 -1.868 7.438 1.00 91.25 338 SER A CA 1
ATOM 2615 C C . SER A 1 338 ? 1.480 -1.067 6.164 1.00 91.25 338 SER A C 1
ATOM 2617 O O . SER A 1 338 ? 2.295 -0.244 5.768 1.00 91.25 338 SER A O 1
ATOM 2619 N N . HIS A 1 339 ? 0.323 -1.256 5.534 1.00 93.12 339 HIS A N 1
ATOM 2620 C CA . HIS A 1 339 ? -0.009 -0.566 4.283 1.00 93.12 339 HIS A CA 1
ATOM 2621 C C . HIS A 1 339 ? -0.022 0.973 4.411 1.00 93.12 339 HIS A C 1
ATOM 2623 O O . HIS A 1 339 ? 0.355 1.682 3.474 1.00 93.12 339 HIS A O 1
ATOM 2629 N N . ILE A 1 340 ? -0.439 1.498 5.567 1.00 93.31 340 ILE A N 1
ATOM 2630 C CA . ILE A 1 340 ? -0.516 2.927 5.888 1.00 93.31 340 ILE A CA 1
ATOM 2631 C C . ILE A 1 340 ? 0.290 3.186 7.175 1.00 93.31 340 ILE A C 1
ATOM 2633 O O . ILE A 1 340 ? -0.293 3.289 8.259 1.00 93.31 340 ILE A O 1
ATOM 2637 N N . PRO A 1 341 ? 1.628 3.318 7.083 1.00 92.31 341 PRO A N 1
ATOM 2638 C CA . PRO A 1 341 ? 2.496 3.438 8.259 1.00 92.31 341 PRO A CA 1
ATOM 2639 C C . PRO A 1 341 ? 2.186 4.638 9.160 1.00 92.31 341 PRO A C 1
ATOM 2641 O O . PRO A 1 341 ? 2.462 4.606 10.354 1.00 92.31 341 PRO A O 1
ATOM 2644 N N . THR A 1 342 ? 1.581 5.700 8.622 1.00 91.06 342 THR A N 1
ATOM 2645 C CA . THR A 1 342 ? 1.209 6.888 9.405 1.00 91.06 342 THR A CA 1
ATOM 2646 C C . THR A 1 342 ? 0.145 6.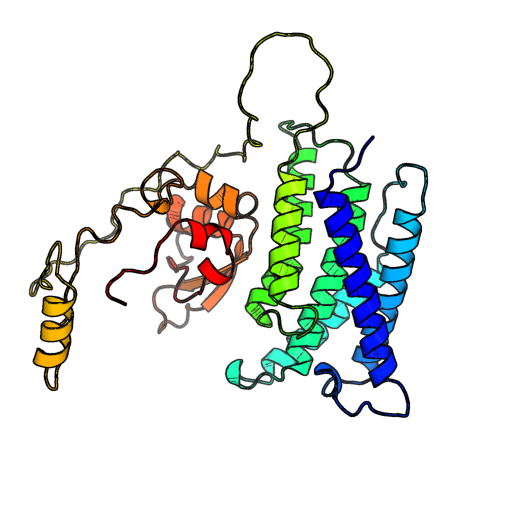597 10.463 1.00 91.06 342 THR A C 1
ATOM 2648 O O . THR A 1 342 ? 0.138 7.275 11.485 1.00 91.06 342 THR A O 1
ATOM 2651 N N . LEU A 1 343 ? -0.698 5.574 10.268 1.00 93.50 343 LEU A N 1
ATOM 2652 C CA . LEU A 1 343 ? -1.670 5.124 11.272 1.00 93.50 343 LEU A CA 1
ATOM 2653 C C . LEU A 1 343 ? -1.009 4.326 12.401 1.00 93.50 343 LEU A C 1
ATOM 2655 O O . LEU A 1 343 ? -1.508 4.331 13.521 1.00 93.50 343 LEU A O 1
ATOM 2659 N N . LEU A 1 344 ? 0.127 3.669 12.146 1.00 93.00 344 LEU A N 1
ATOM 2660 C CA . LEU A 1 344 ? 0.864 2.955 13.193 1.00 93.00 344 LEU A CA 1
ATOM 2661 C C . LEU A 1 344 ? 1.349 3.912 14.294 1.00 93.00 344 LEU A C 1
ATOM 2663 O O . LEU A 1 344 ? 1.419 3.524 15.452 1.00 93.00 344 LEU A O 1
ATOM 2667 N N . LEU A 1 345 ? 1.615 5.176 13.945 1.00 92.44 345 LEU A N 1
ATOM 2668 C CA . LEU A 1 345 ? 2.003 6.233 14.887 1.00 92.44 345 LEU A CA 1
ATOM 2669 C C . LEU A 1 345 ? 0.856 6.701 15.797 1.00 92.44 345 LEU A C 1
ATOM 2671 O O . LEU A 1 345 ? 1.076 7.570 16.640 1.00 92.44 345 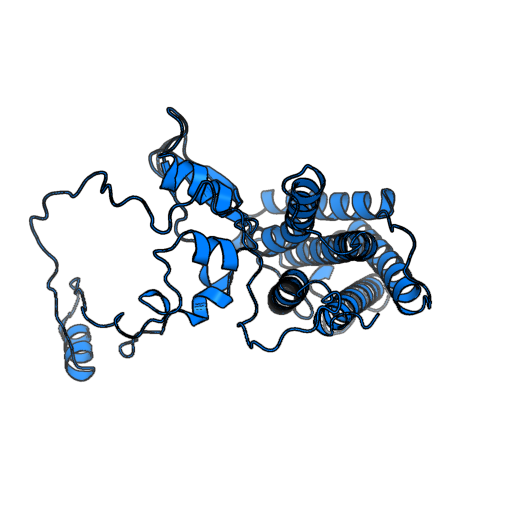LEU A O 1
ATOM 2675 N N . ASP A 1 346 ? -0.360 6.192 15.593 1.00 95.00 346 ASP A N 1
ATOM 2676 C CA . ASP A 1 346 ? -1.543 6.577 16.361 1.00 95.00 346 ASP A CA 1
ATOM 2677 C C . ASP A 1 346 ? -1.882 5.563 17.466 1.00 95.00 346 ASP A C 1
ATOM 2679 O O . ASP A 1 346 ? -2.831 5.776 18.224 1.00 95.00 346 ASP A O 1
ATOM 2683 N N . ILE A 1 347 ? -1.116 4.472 17.561 1.00 94.25 347 ILE A N 1
ATOM 2684 C CA . ILE A 1 347 ? -1.284 3.412 18.555 1.00 94.25 347 ILE A CA 1
ATOM 2685 C C . ILE A 1 347 ? 0.053 3.084 19.224 1.00 94.25 347 ILE A C 1
ATOM 2687 O O . ILE A 1 347 ? 1.122 3.360 18.679 1.00 94.25 347 ILE A O 1
ATOM 2691 N N . HIS A 1 348 ? -0.011 2.445 20.389 1.00 89.38 348 HIS A N 1
ATOM 2692 C CA . HIS A 1 348 ? 1.163 1.930 21.090 1.00 89.38 348 HIS A CA 1
ATOM 2693 C C . HIS A 1 348 ? 1.024 0.422 21.306 1.00 89.38 348 HIS A C 1
ATOM 2695 O O . HIS A 1 348 ? -0.090 -0.036 21.588 1.00 89.38 348 HIS A O 1
ATOM 2701 N N . PRO A 1 349 ? 2.112 -0.359 21.172 1.00 86.50 349 PRO A N 1
ATOM 2702 C CA . PRO A 1 349 ? 2.091 -1.745 21.614 1.00 86.50 349 PRO A CA 1
ATOM 2703 C C . PRO A 1 349 ? 1.778 -1.778 23.122 1.00 86.50 349 PRO A C 1
ATOM 2705 O O . PRO A 1 349 ? 2.345 -0.976 23.861 1.00 86.50 349 PRO A O 1
ATOM 2708 N N . PRO A 1 350 ? 0.852 -2.638 23.580 1.00 84.50 350 PRO A N 1
ATOM 2709 C CA . PRO A 1 350 ? 0.639 -2.867 25.005 1.00 84.50 350 PRO A CA 1
ATOM 2710 C C . PRO A 1 350 ? 1.935 -3.245 25.735 1.00 84.50 350 PRO A C 1
ATOM 2712 O O . PRO A 1 350 ? 2.668 -4.097 25.248 1.00 84.50 350 PRO A O 1
ATOM 2715 N N . ASP A 1 351 ? 2.160 -2.691 26.929 1.00 79.88 351 ASP A N 1
ATOM 2716 C CA . ASP A 1 351 ? 3.350 -2.976 27.759 1.00 79.88 351 ASP A CA 1
ATOM 2717 C C . ASP A 1 351 ? 3.430 -4.436 28.252 1.00 79.88 351 ASP A C 1
ATOM 2719 O O . ASP A 1 351 ? 4.459 -4.879 28.751 1.00 79.88 351 ASP A O 1
ATOM 2723 N N . LEU A 1 352 ? 2.323 -5.177 28.142 1.00 74.56 352 LEU A N 1
ATOM 2724 C CA . LEU A 1 352 ? 2.187 -6.573 28.565 1.00 74.56 352 LEU A CA 1
ATOM 2725 C C . LEU A 1 352 ? 2.554 -7.586 27.457 1.00 74.56 352 LEU A C 1
ATOM 2727 O O . LEU A 1 352 ? 2.344 -8.781 27.658 1.00 74.56 352 LEU A O 1
ATOM 2731 N N . LEU A 1 353 ? 3.021 -7.122 26.286 1.00 60.66 353 LEU A N 1
ATOM 2732 C CA . LEU A 1 353 ? 3.392 -7.955 25.128 1.00 60.66 353 LEU A CA 1
ATOM 2733 C C . LEU A 1 353 ? 4.895 -8.194 24.988 1.00 60.66 353 LEU A C 1
ATOM 2735 O O . LEU A 1 353 ? 5.681 -7.263 25.269 1.00 60.66 353 LEU A O 1
#